Protein AF-A0A2R6B4D9-F1 (afdb_monomer)

Sequence (184 aa):
MLYGGEPTDAVKRRLVESGVSEVRFTGLGHYLLCVTDQATCLYAPRKLFSGTVLDANESNTLVFREKEVADFFNHNFFIAWFKAKELFSEERSYNKKVYTNQRAALYVLSKILRRGVRPRIRVEGRNTRTGKPIQLEGKVLDTRIEEEVYSFTLDTGKALVEVGGENALVETVIAERVEILEGG

Foldseek 3Di:
DDDPDADDPVVLVVCVVVVNAFDWADGDDQWDWDAPLLFKIKTWGCCCVPPDDDDPVRGDIDMDRHSVVSVVVVLVVLVRVVVTHTRDGDPDFLAFDKDQFVSVVLVLCQVLVVVVHFFWKKFWFAFLPPRDTDIATATWDDFDDDDSFGWTWGDRVVDTFIEGDPPDRPGGGHTRMMTGNHRD

Organism: NCBI:txid1978163

Mean predicted aligned error: 5.4 Å

pLDDT: mean 89.74, std 9.37, range [46.06, 98.56]

Solvent-accessible surface area (backbone atoms only — not comparable to full-atom values): 10384 Å² total; per-residue (Å²): 139,81,80,88,56,72,66,52,70,72,52,51,50,51,36,54,77,70,68,51,54,69,42,69,46,79,72,89,73,74,52,47,77,47,76,48,83,54,31,32,30,38,43,33,55,39,61,82,78,66,81,58,91,68,55,84,90,71,63,68,66,48,77,47,73,47,42,69,60,26,45,55,53,47,54,58,49,47,64,49,57,77,71,26,45,80,54,43,71,58,92,64,68,46,50,72,41,74,27,47,41,41,67,64,42,49,55,51,51,47,56,31,44,75,72,76,41,64,31,33,33,38,38,36,31,25,30,50,89,75,64,44,78,45,76,49,54,30,34,43,77,51,70,46,84,53,99,92,48,58,35,34,34,30,38,51,89,82,51,80,40,44,37,16,20,82,89,41,80,86,32,55,26,28,36,49,35,40,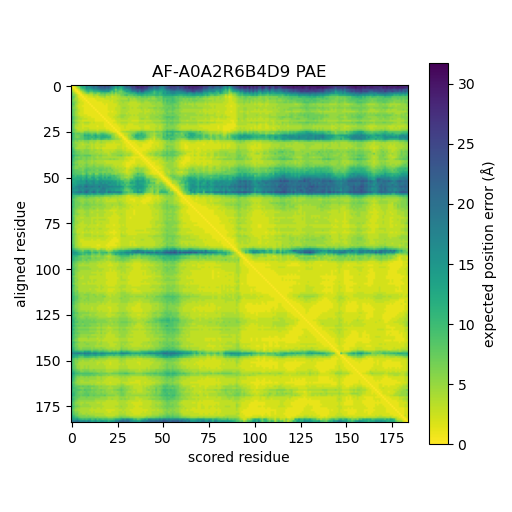34,28,66,41,42,101

Radius of gyration: 18.14 Å; Cα contacts (8 Å, |Δi|>4): 346; chains: 1; bounding box: 49×32×48 Å

Secondary structure (DSSP, 8-state):
--SSPPPPHHHHHHHHHTT--EEEE-S--SEEEEEETTTEEEEEEGGGGTTPPPPTTT---EEE--HHHHHHHHHHHHHHHHHSEEEEE-----TT-EESSHHHHHHHHHHHHHTT---EEEEEEEETTT--EEEEEEEEEEEEEETTEEEEEEE-SS-EEEEE-TT-SSSSEEEEEEEEEE--

InterPro domains:
  IPR021586 Transcription regulator TrmB, C-terminal [PF11495] (11-180)
  IPR037253 TrmB/BL1, C-terminal domain superfamily [SSF159071] (98-181)

Structure (mmCIF, N/CA/C/O backbone):
data_AF-A0A2R6B4D9-F1
#
_entry.id   AF-A0A2R6B4D9-F1
#
loop_
_atom_site.group_PDB
_atom_site.id
_atom_site.type_symbol
_atom_site.label_atom_id
_atom_site.label_alt_id
_atom_site.label_comp_id
_atom_site.label_asym_id
_atom_site.label_entity_id
_atom_site.label_seq_id
_atom_site.pdbx_PDB_ins_code
_atom_site.Cartn_x
_atom_site.Cartn_y
_atom_site.Cartn_z
_atom_site.occupancy
_atom_site.B_iso_or_equiv
_atom_site.auth_seq_id
_atom_site.auth_comp_id
_atom_site.auth_asym_id
_atom_site.auth_atom_id
_atom_site.pdbx_PDB_model_num
ATOM 1 N N . MET A 1 1 ? 10.189 -7.629 -26.403 1.00 48.62 1 MET A N 1
ATOM 2 C CA . MET A 1 1 ? 9.054 -6.741 -26.729 1.00 48.62 1 MET A CA 1
ATOM 3 C C . MET A 1 1 ? 8.476 -6.245 -25.417 1.00 48.62 1 MET A C 1
ATOM 5 O O . MET A 1 1 ? 7.929 -7.086 -24.731 1.00 48.62 1 MET A O 1
ATOM 9 N N . LEU A 1 2 ? 8.638 -4.978 -25.015 1.00 46.06 2 LEU A N 1
ATOM 10 C CA . LEU A 1 2 ? 7.957 -4.450 -23.816 1.00 46.06 2 LEU A CA 1
ATOM 11 C C . LEU A 1 2 ? 7.724 -2.930 -23.929 1.00 46.06 2 LEU A C 1
ATOM 13 O O . LEU A 1 2 ? 8.314 -2.135 -23.207 1.00 46.06 2 LEU A O 1
ATOM 17 N N . TYR A 1 3 ? 6.844 -2.531 -24.847 1.00 57.78 3 TYR A N 1
ATOM 18 C CA . TYR A 1 3 ? 6.128 -1.255 -24.761 1.00 57.78 3 TYR A CA 1
ATOM 19 C C . TYR A 1 3 ? 4.653 -1.579 -24.529 1.00 57.78 3 TYR A C 1
ATOM 21 O O . TYR A 1 3 ? 3.924 -1.824 -25.482 1.00 57.78 3 TYR A O 1
ATOM 29 N N . GLY A 1 4 ? 4.236 -1.693 -23.265 1.00 62.47 4 GLY A N 1
ATOM 30 C CA . GLY A 1 4 ? 2.826 -1.875 -22.880 1.00 62.47 4 GLY A CA 1
ATOM 31 C C . GLY A 1 4 ? 2.112 -3.148 -23.367 1.00 62.47 4 GLY A C 1
ATOM 32 O O . GLY A 1 4 ? 0.906 -3.279 -23.149 1.00 62.47 4 GLY A O 1
ATOM 33 N N . GLY A 1 5 ? 2.825 -4.070 -24.022 1.00 76.75 5 GLY A N 1
ATOM 34 C CA . GLY A 1 5 ? 2.309 -5.377 -24.426 1.00 76.75 5 GLY A CA 1
ATOM 35 C C . GLY A 1 5 ? 2.172 -6.328 -23.239 1.00 76.75 5 GLY A C 1
ATOM 36 O O . GLY A 1 5 ? 2.856 -6.170 -22.225 1.00 76.75 5 GLY A O 1
ATOM 37 N N . GLU A 1 6 ? 1.292 -7.319 -23.366 1.00 82.75 6 GLU A N 1
ATOM 38 C CA . GLU A 1 6 ? 1.159 -8.350 -22.339 1.00 82.75 6 GLU A CA 1
ATOM 39 C C . GLU A 1 6 ? 2.450 -9.181 -22.216 1.00 82.75 6 GLU A C 1
ATOM 41 O O . GLU A 1 6 ? 3.069 -9.514 -23.234 1.00 82.75 6 GLU A O 1
ATOM 46 N N . PRO A 1 7 ? 2.881 -9.532 -20.991 1.00 86.88 7 PRO A N 1
ATOM 47 C CA . PRO A 1 7 ? 4.027 -10.408 -20.794 1.00 86.88 7 PRO A CA 1
ATOM 48 C C . PRO A 1 7 ? 3.772 -11.787 -21.413 1.00 86.88 7 PRO A C 1
ATOM 50 O O . PRO A 1 7 ? 2.694 -12.357 -21.252 1.00 86.88 7 PRO A O 1
ATOM 53 N N . THR A 1 8 ? 4.780 -12.363 -22.070 1.00 91.38 8 THR A N 1
ATOM 54 C CA . THR A 1 8 ? 4.708 -13.756 -22.541 1.00 91.38 8 THR A CA 1
ATOM 55 C C . THR A 1 8 ? 4.668 -14.727 -21.357 1.00 91.38 8 THR A C 1
ATOM 57 O O . THR A 1 8 ? 5.133 -14.396 -20.265 1.00 91.38 8 THR A O 1
ATOM 60 N N . ASP A 1 9 ? 4.202 -15.960 -21.558 1.00 90.31 9 ASP A N 1
ATOM 61 C CA . ASP A 1 9 ? 4.136 -16.963 -20.479 1.00 90.31 9 ASP A CA 1
ATOM 62 C C . ASP A 1 9 ? 5.506 -17.290 -19.870 1.00 90.31 9 ASP A C 1
ATOM 64 O O . ASP A 1 9 ? 5.625 -17.579 -18.679 1.00 90.31 9 ASP A O 1
ATOM 68 N N . ALA A 1 10 ? 6.575 -17.203 -20.667 1.00 93.25 10 ALA A N 1
ATOM 69 C CA . ALA A 1 10 ? 7.941 -17.323 -20.166 1.00 93.25 10 ALA A CA 1
ATOM 70 C C . ALA A 1 10 ? 8.296 -16.186 -19.190 1.00 93.25 10 ALA A C 1
ATOM 72 O O . ALA A 1 10 ? 8.927 -16.435 -18.166 1.00 93.25 10 ALA A O 1
ATOM 73 N N . VAL A 1 11 ? 7.863 -14.952 -19.471 1.00 91.75 11 VAL A N 1
ATOM 74 C CA . VAL A 1 11 ? 8.059 -13.811 -18.563 1.00 91.75 11 VAL A CA 1
ATOM 75 C C . VAL A 1 11 ? 7.179 -13.953 -17.323 1.00 91.75 11 VAL A C 1
ATOM 77 O O . VAL A 1 11 ? 7.687 -13.786 -16.218 1.00 91.75 11 VAL A O 1
ATOM 80 N N . LYS A 1 12 ? 5.899 -14.324 -17.476 1.00 91.00 12 LYS A N 1
ATOM 81 C CA . LYS A 1 12 ? 4.981 -14.552 -16.344 1.00 91.00 12 LYS A CA 1
ATOM 82 C C . LYS A 1 12 ? 5.541 -15.588 -15.363 1.00 91.00 12 LYS A C 1
ATOM 84 O O . LYS A 1 12 ? 5.568 -15.325 -14.166 1.00 91.00 12 LYS A O 1
ATOM 89 N N . ARG A 1 13 ? 6.069 -16.715 -15.861 1.00 90.81 13 ARG A N 1
ATOM 90 C CA . ARG A 1 13 ? 6.722 -17.736 -15.017 1.00 90.81 13 ARG A CA 1
ATOM 91 C C . ARG A 1 13 ? 7.902 -17.177 -14.227 1.00 90.81 13 ARG A C 1
ATOM 93 O O . ARG A 1 13 ? 7.948 -17.344 -13.014 1.00 90.81 13 ARG A O 1
ATOM 100 N N . ARG A 1 14 ? 8.794 -16.427 -14.881 1.00 92.88 14 ARG A N 1
ATOM 101 C CA . ARG A 1 14 ? 9.938 -15.796 -14.201 1.00 92.88 14 ARG A CA 1
ATOM 102 C C . ARG A 1 14 ? 9.515 -14.784 -13.136 1.00 92.88 14 ARG A C 1
ATOM 104 O O . ARG A 1 14 ? 10.174 -14.693 -12.105 1.00 92.88 14 ARG A O 1
ATOM 111 N N . LEU A 1 15 ? 8.441 -14.023 -13.369 1.00 92.69 15 LEU A N 1
ATOM 112 C CA . LEU A 1 15 ? 7.897 -13.083 -12.381 1.00 92.69 15 LEU A CA 1
ATOM 113 C C . LEU A 1 15 ? 7.418 -13.822 -11.123 1.00 92.69 15 LEU A C 1
ATOM 115 O O . LEU A 1 15 ? 7.809 -13.446 -10.020 1.00 92.69 15 LEU A O 1
ATOM 119 N N . VAL A 1 16 ? 6.661 -14.909 -11.300 1.00 89.94 16 VAL A N 1
ATOM 120 C CA . VAL A 1 16 ? 6.187 -15.775 -10.206 1.00 89.94 16 VAL A CA 1
ATOM 121 C C . VAL A 1 16 ? 7.353 -16.376 -9.417 1.00 89.94 16 VAL A C 1
ATOM 123 O O . VAL A 1 16 ? 7.374 -16.291 -8.189 1.00 89.94 16 VAL A O 1
ATOM 126 N N . GLU A 1 17 ? 8.341 -16.949 -10.109 1.00 91.44 17 GLU A N 1
ATOM 127 C CA . GLU A 1 17 ? 9.548 -17.530 -9.498 1.00 91.44 17 GLU A CA 1
ATOM 128 C C . GLU A 1 17 ? 10.363 -16.490 -8.717 1.00 91.44 17 GLU A C 1
ATOM 130 O O . GLU A 1 17 ? 10.963 -16.810 -7.694 1.00 91.44 17 GLU A O 1
ATOM 135 N N . SER A 1 18 ? 10.340 -15.233 -9.166 1.00 91.44 18 SER A N 1
ATOM 136 C CA . SER A 1 18 ? 11.027 -14.112 -8.511 1.00 91.44 18 SER A CA 1
ATOM 137 C C . SER A 1 18 ? 10.221 -13.492 -7.362 1.00 91.44 18 SER A C 1
ATOM 139 O O . SER A 1 18 ? 10.665 -12.511 -6.769 1.00 91.44 18 SER A O 1
ATOM 141 N N . GLY A 1 19 ? 9.025 -14.010 -7.060 1.00 88.56 19 GLY A N 1
ATOM 142 C CA . GLY A 1 19 ? 8.147 -13.469 -6.018 1.00 88.56 19 GLY A CA 1
ATOM 143 C C . GLY A 1 19 ? 7.482 -12.135 -6.375 1.00 88.56 19 GLY A C 1
ATOM 144 O O . GLY A 1 19 ? 6.960 -11.455 -5.490 1.00 88.56 19 GLY A O 1
ATOM 145 N N . VAL A 1 20 ? 7.480 -11.739 -7.653 1.00 90.56 20 VAL A N 1
ATOM 146 C CA . VAL A 1 20 ? 6.764 -10.541 -8.105 1.00 90.56 20 VAL A CA 1
ATOM 147 C C . VAL A 1 20 ? 5.273 -10.839 -8.101 1.00 90.56 20 VAL A C 1
ATOM 149 O O . VAL A 1 20 ? 4.816 -11.757 -8.775 1.00 90.56 20 VAL A O 1
ATOM 152 N N . SER A 1 21 ? 4.509 -10.035 -7.366 1.00 88.31 21 SER A N 1
ATOM 153 C CA . SER A 1 21 ? 3.058 -10.206 -7.260 1.00 88.31 21 SER A CA 1
ATOM 154 C C . SER A 1 21 ? 2.288 -9.429 -8.322 1.00 88.31 21 SER A C 1
ATOM 156 O O . SER A 1 21 ? 1.263 -9.909 -8.800 1.00 88.31 21 SER A O 1
ATOM 158 N N . GLU A 1 22 ? 2.761 -8.244 -8.714 1.00 91.38 22 GLU A N 1
ATOM 159 C CA . GLU A 1 22 ? 2.077 -7.395 -9.687 1.00 91.38 22 GLU A CA 1
ATOM 160 C C . GLU A 1 22 ? 3.043 -6.589 -10.553 1.00 91.38 22 GLU A C 1
ATOM 162 O O . GLU A 1 22 ? 4.092 -6.132 -10.101 1.00 91.38 22 GLU A O 1
ATOM 167 N N . VAL A 1 23 ? 2.642 -6.375 -11.806 1.00 92.50 23 VAL A N 1
ATOM 168 C CA . VAL A 1 23 ? 3.313 -5.489 -12.759 1.00 92.50 23 VAL A CA 1
ATOM 169 C C . VAL A 1 23 ? 2.262 -4.632 -13.447 1.00 92.50 23 VAL A C 1
ATOM 171 O O . VAL A 1 23 ? 1.273 -5.141 -13.984 1.00 92.50 23 VAL A O 1
ATOM 174 N N . ARG A 1 24 ? 2.496 -3.320 -13.470 1.00 91.94 24 ARG A N 1
ATOM 175 C CA . ARG A 1 24 ? 1.629 -2.343 -14.133 1.00 91.94 24 ARG A CA 1
ATOM 176 C C . ARG A 1 24 ? 2.431 -1.438 -15.061 1.00 91.94 24 ARG A C 1
ATOM 178 O O . ARG A 1 24 ? 3.640 -1.283 -14.902 1.00 91.94 24 ARG A O 1
ATOM 185 N N . PHE A 1 25 ? 1.749 -0.832 -16.027 1.00 91.19 25 PHE A N 1
ATOM 186 C CA . PHE A 1 25 ? 2.346 0.041 -17.031 1.00 91.19 25 PHE A CA 1
ATOM 187 C C . PHE A 1 25 ? 1.513 1.305 -17.250 1.00 91.19 25 PHE A C 1
ATOM 189 O O . PHE A 1 25 ? 0.314 1.230 -17.499 1.00 91.19 25 PHE A O 1
ATOM 196 N N . THR A 1 26 ? 2.161 2.468 -17.180 1.00 87.31 26 THR A N 1
ATOM 197 C CA . THR A 1 26 ? 1.535 3.785 -17.415 1.00 87.31 26 THR A 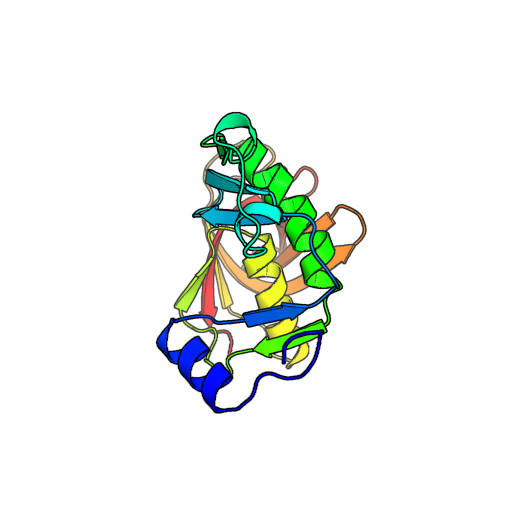CA 1
ATOM 198 C C . THR A 1 26 ? 2.196 4.564 -18.565 1.00 87.31 26 THR A C 1
ATOM 200 O O . THR A 1 26 ? 1.638 5.524 -19.081 1.00 87.31 26 THR A O 1
ATOM 203 N N . GLY A 1 27 ? 3.375 4.131 -19.022 1.00 83.06 27 GLY A N 1
ATOM 204 C CA . GLY A 1 27 ? 4.151 4.809 -20.058 1.00 83.06 27 GLY A CA 1
ATOM 205 C C . GLY A 1 27 ? 5.652 4.667 -19.826 1.00 83.06 27 GLY A C 1
ATOM 206 O O . GLY A 1 27 ? 6.101 3.876 -18.994 1.00 83.06 27 GLY A O 1
ATOM 207 N N . LEU A 1 28 ? 6.442 5.441 -20.570 1.00 73.56 28 LEU A N 1
ATOM 208 C CA . LEU A 1 28 ? 7.882 5.529 -20.351 1.00 73.56 28 LEU A CA 1
ATOM 209 C C . LEU A 1 28 ? 8.174 6.339 -19.081 1.00 73.56 28 LEU A C 1
ATOM 211 O O . LEU A 1 28 ? 7.906 7.533 -19.035 1.00 73.56 28 LEU A O 1
ATOM 215 N N . GLY A 1 29 ? 8.762 5.693 -18.073 1.00 75.00 29 GLY A N 1
ATOM 216 C CA . GLY A 1 29 ? 9.271 6.374 -16.883 1.00 75.00 29 GLY A CA 1
ATOM 217 C C . GLY A 1 29 ? 10.545 7.185 -17.157 1.00 75.00 29 GLY A C 1
ATOM 218 O O . GLY A 1 29 ? 11.251 6.965 -18.148 1.00 75.00 29 GLY A O 1
ATOM 219 N N . HIS A 1 30 ? 10.858 8.108 -16.246 1.00 78.31 30 HIS A N 1
ATOM 220 C CA . HIS A 1 30 ? 12.064 8.949 -16.294 1.00 78.31 30 HIS A CA 1
ATOM 221 C C . HIS A 1 30 ? 13.222 8.399 -15.443 1.00 78.31 30 HIS A C 1
ATOM 223 O O . HIS A 1 30 ? 14.384 8.744 -15.665 1.00 78.31 30 HIS A O 1
ATOM 229 N N . TYR A 1 31 ? 12.918 7.518 -14.493 1.00 87.25 31 TYR A N 1
ATOM 230 C CA . TYR A 1 31 ? 13.850 7.011 -13.492 1.00 87.25 31 TYR A CA 1
ATOM 231 C C . TYR A 1 31 ? 13.450 5.606 -13.031 1.00 87.25 31 TYR A C 1
ATOM 233 O O . TYR A 1 31 ? 12.324 5.160 -13.255 1.00 87.25 31 TYR A O 1
ATOM 241 N N . LEU A 1 32 ? 14.389 4.923 -12.383 1.00 89.25 32 LEU A N 1
ATOM 242 C CA . LEU A 1 32 ? 14.136 3.777 -11.526 1.00 89.25 32 LEU A CA 1
ATOM 243 C C . LEU A 1 32 ? 13.968 4.283 -10.092 1.00 89.25 32 LEU A C 1
ATOM 245 O O . LEU A 1 32 ? 14.798 5.046 -9.595 1.00 89.25 32 LEU A O 1
ATOM 249 N N . LEU A 1 33 ? 12.903 3.828 -9.443 1.00 92.19 33 LEU A N 1
ATOM 250 C CA . LEU A 1 33 ? 12.653 4.027 -8.024 1.00 92.19 33 LEU A CA 1
ATOM 251 C C . LEU A 1 33 ? 12.466 2.653 -7.382 1.00 92.19 33 LEU A C 1
ATOM 253 O O . LEU A 1 33 ? 11.658 1.857 -7.857 1.00 92.19 33 LEU A O 1
ATOM 257 N N . CYS A 1 34 ? 13.198 2.389 -6.306 1.00 92.88 34 CYS A N 1
ATOM 258 C CA . CYS A 1 34 ? 12.971 1.243 -5.433 1.00 92.88 34 CYS A CA 1
ATOM 259 C C . CYS A 1 34 ? 12.722 1.770 -4.024 1.00 92.88 34 CYS A C 1
ATOM 261 O O . CYS A 1 34 ? 13.514 2.576 -3.544 1.00 92.88 34 CYS A O 1
ATOM 263 N N . VAL A 1 35 ? 11.641 1.341 -3.375 1.00 93.44 35 VAL A N 1
ATOM 264 C CA . VAL A 1 35 ? 11.336 1.707 -1.987 1.00 93.44 35 VAL A CA 1
ATOM 265 C C . VAL A 1 35 ? 11.132 0.437 -1.176 1.00 93.44 35 VAL A C 1
ATOM 267 O O . VAL A 1 35 ? 10.371 -0.438 -1.585 1.00 93.44 35 VAL A O 1
ATOM 270 N N . THR A 1 36 ? 11.806 0.338 -0.034 1.00 91.19 36 THR A N 1
ATOM 271 C CA . THR A 1 36 ? 11.744 -0.819 0.867 1.00 91.19 36 THR A CA 1
ATOM 272 C C . THR A 1 36 ? 11.259 -0.390 2.245 1.00 91.19 36 THR A C 1
ATOM 274 O O . THR A 1 36 ? 11.732 0.611 2.791 1.00 91.19 36 THR A O 1
ATOM 277 N N . ASP A 1 37 ? 10.305 -1.147 2.792 1.00 87.19 37 ASP A N 1
ATOM 278 C CA . ASP A 1 37 ? 9.780 -1.016 4.160 1.00 87.19 37 ASP A CA 1
ATOM 279 C C . ASP A 1 37 ? 9.353 0.399 4.570 1.00 87.19 37 ASP A C 1
ATOM 281 O O . ASP A 1 37 ? 9.475 0.784 5.728 1.00 87.19 37 ASP A O 1
ATOM 285 N N . GLN A 1 38 ? 8.869 1.194 3.610 1.00 86.25 38 GLN A N 1
ATOM 286 C CA . GLN A 1 38 ? 8.463 2.589 3.822 1.00 86.25 38 GLN A CA 1
ATOM 287 C C . GLN A 1 38 ? 9.578 3.497 4.387 1.00 86.25 38 GLN A C 1
ATOM 289 O O . GLN A 1 38 ? 9.291 4.606 4.819 1.00 86.25 38 GLN A O 1
ATOM 294 N N . ALA A 1 39 ? 10.844 3.065 4.377 1.00 87.75 39 ALA A N 1
ATOM 295 C CA . ALA A 1 39 ? 11.916 3.731 5.124 1.00 87.75 39 ALA A CA 1
ATOM 296 C C . ALA A 1 39 ? 13.153 4.067 4.286 1.00 87.75 39 ALA A C 1
ATOM 298 O O . ALA A 1 39 ? 13.884 4.997 4.607 1.00 87.75 39 ALA A O 1
ATOM 299 N N . THR A 1 40 ? 13.431 3.308 3.226 1.00 91.31 40 THR A N 1
ATOM 300 C CA . THR A 1 40 ? 14.599 3.538 2.365 1.00 91.31 40 THR A CA 1
ATOM 301 C C . THR A 1 40 ? 14.162 3.577 0.917 1.00 91.31 40 THR A C 1
ATOM 303 O O . THR A 1 40 ? 13.388 2.722 0.484 1.00 91.31 40 THR A O 1
ATOM 306 N N . CYS A 1 41 ? 14.675 4.542 0.156 1.00 93.88 41 CYS A N 1
ATOM 307 C CA . CYS A 1 41 ? 14.474 4.576 -1.281 1.00 93.88 41 CYS A CA 1
ATOM 30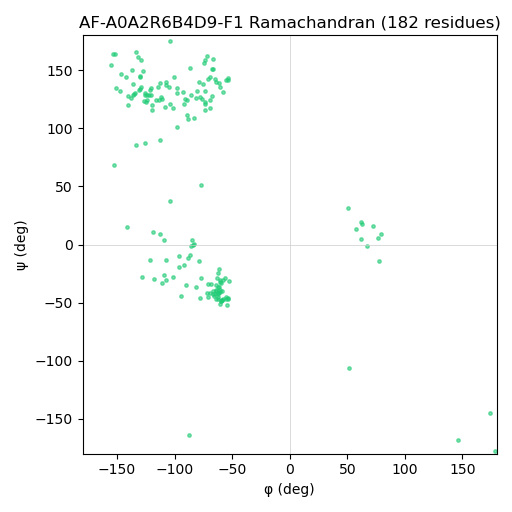8 C C . CYS A 1 41 ? 15.776 4.773 -2.058 1.00 93.88 41 CYS A C 1
ATOM 310 O O . CYS A 1 41 ? 16.691 5.484 -1.644 1.00 93.88 41 CYS A O 1
ATOM 312 N N . LEU A 1 42 ? 15.838 4.115 -3.211 1.00 93.56 42 LEU A N 1
ATOM 313 C CA . LEU A 1 42 ? 16.881 4.258 -4.209 1.00 93.56 42 LEU A CA 1
ATOM 314 C C . LEU A 1 42 ? 16.283 4.945 -5.430 1.00 93.56 42 LEU A C 1
ATOM 316 O O . LEU A 1 42 ? 15.307 4.459 -6.004 1.00 93.56 42 LEU A O 1
ATOM 320 N N . TYR A 1 43 ? 16.906 6.043 -5.838 1.00 91.81 43 TYR A N 1
ATOM 321 C CA . TYR A 1 43 ? 16.609 6.753 -7.072 1.00 91.81 43 TYR A CA 1
ATOM 322 C C . TYR A 1 43 ? 17.781 6.604 -8.038 1.00 91.81 43 TYR A C 1
ATOM 324 O O . TYR A 1 43 ? 18.919 6.936 -7.701 1.00 91.81 43 TYR A O 1
ATOM 332 N N . ALA A 1 44 ? 17.497 6.156 -9.257 1.00 89.62 44 ALA A N 1
ATOM 333 C CA . ALA A 1 44 ? 18.488 6.060 -10.318 1.00 89.62 44 ALA A CA 1
ATOM 334 C C . ALA A 1 44 ? 17.919 6.606 -11.639 1.00 89.62 44 ALA A C 1
ATOM 336 O O . ALA A 1 44 ? 16.831 6.201 -12.057 1.00 89.62 44 ALA A O 1
ATOM 337 N N . PRO A 1 45 ? 18.618 7.512 -12.342 1.00 85.56 45 PRO A N 1
ATOM 338 C CA . PRO A 1 45 ? 18.136 8.042 -13.613 1.00 85.56 45 PRO A CA 1
ATOM 339 C C . PRO A 1 45 ? 18.053 6.943 -14.682 1.00 85.56 45 PRO A C 1
ATOM 341 O O . PRO A 1 45 ? 18.935 6.089 -14.785 1.00 85.56 45 PRO A O 1
ATOM 344 N N . ARG A 1 46 ? 17.026 6.994 -15.545 1.00 82.88 46 ARG A N 1
ATOM 345 C CA . ARG A 1 46 ? 16.769 5.967 -16.577 1.00 82.88 46 ARG A CA 1
ATOM 346 C C . ARG A 1 46 ? 17.973 5.667 -17.472 1.00 82.88 46 ARG A C 1
ATOM 348 O O . ARG A 1 46 ? 18.113 4.539 -17.940 1.00 82.88 46 ARG A O 1
ATOM 355 N N . LYS A 1 47 ? 18.836 6.657 -17.717 1.00 80.56 47 LYS A N 1
ATOM 356 C CA . LYS A 1 47 ? 20.026 6.503 -18.563 1.00 80.56 47 LYS A CA 1
ATOM 357 C C . LYS A 1 47 ? 20.960 5.379 -18.089 1.00 80.56 47 LYS A C 1
ATOM 359 O O . LYS A 1 47 ? 21.532 4.711 -18.945 1.00 80.56 47 LYS A O 1
ATOM 364 N N . LEU A 1 48 ? 20.990 5.066 -16.787 1.00 81.56 48 LEU A N 1
ATOM 365 C CA . LEU A 1 48 ? 21.747 3.932 -16.228 1.00 81.56 48 LEU A CA 1
ATOM 366 C C . LEU A 1 48 ? 21.286 2.565 -16.744 1.00 81.56 48 LEU A C 1
ATOM 368 O O . LEU A 1 48 ? 22.065 1.621 -16.774 1.00 81.56 48 LEU A O 1
ATOM 372 N N . PHE A 1 49 ? 20.036 2.465 -17.188 1.00 77.88 49 PHE A N 1
ATOM 373 C CA . PHE A 1 49 ? 19.426 1.220 -17.662 1.00 77.88 49 PHE A CA 1
ATOM 374 C C . PHE A 1 49 ? 19.138 1.256 -19.166 1.00 77.88 49 PHE A C 1
ATOM 376 O O . PHE A 1 49 ? 18.456 0.385 -19.697 1.00 77.88 49 PHE A O 1
ATOM 383 N N . SER A 1 50 ? 19.632 2.285 -19.858 1.00 75.44 50 SER A N 1
ATOM 384 C CA . SER A 1 50 ? 19.405 2.480 -21.293 1.00 75.44 50 SER A CA 1
ATOM 385 C C . SER A 1 50 ? 20.421 1.757 -22.182 1.00 75.44 50 SER A C 1
ATOM 387 O O . SER A 1 50 ? 20.240 1.729 -23.394 1.00 75.44 50 SER A O 1
ATOM 389 N N . GLY A 1 51 ? 21.488 1.197 -21.598 1.00 72.44 51 GLY A N 1
ATOM 390 C CA . GLY A 1 51 ? 22.626 0.646 -22.344 1.00 72.44 51 GLY A CA 1
ATOM 391 C C . GLY A 1 51 ? 23.579 1.710 -22.907 1.00 72.44 51 GLY A C 1
ATOM 392 O O . GLY A 1 51 ? 24.510 1.366 -23.628 1.00 72.44 51 GLY A O 1
ATOM 393 N N . THR A 1 52 ? 23.363 2.989 -22.583 1.00 75.25 52 THR A N 1
ATOM 394 C CA . THR A 1 52 ? 24.254 4.094 -22.966 1.00 75.25 52 THR A CA 1
ATOM 395 C C . THR A 1 52 ? 25.517 4.073 -22.104 1.00 75.25 52 THR A C 1
ATOM 397 O O . THR A 1 52 ? 25.427 3.881 -20.891 1.00 75.25 52 THR A O 1
ATOM 400 N N . VAL A 1 53 ? 26.685 4.298 -22.712 1.00 71.81 53 VAL A N 1
ATOM 401 C CA . VAL A 1 53 ? 27.939 4.520 -21.975 1.00 71.81 53 VAL A CA 1
ATOM 402 C C . VAL A 1 53 ? 27.838 5.870 -21.272 1.00 71.81 53 VAL A C 1
ATOM 404 O O . VAL A 1 53 ? 27.669 6.893 -21.930 1.00 71.81 53 VAL A O 1
ATOM 407 N N . LEU A 1 54 ? 27.893 5.861 -19.944 1.00 71.50 54 LEU A N 1
ATOM 408 C CA . LEU A 1 54 ? 27.815 7.068 -19.127 1.00 71.50 54 LEU A CA 1
ATOM 409 C C . LEU A 1 54 ? 29.209 7.476 -18.669 1.00 71.50 54 LEU A C 1
ATOM 411 O O . LEU A 1 54 ? 30.025 6.613 -18.341 1.00 71.50 54 LEU A O 1
ATOM 415 N N . ASP A 1 55 ? 29.455 8.781 -18.596 1.00 74.75 55 ASP A N 1
ATOM 416 C CA . ASP A 1 55 ? 30.588 9.299 -17.832 1.00 74.75 55 ASP A CA 1
ATOM 417 C C . ASP A 1 55 ? 30.358 9.046 -16.326 1.00 74.75 55 ASP A C 1
ATOM 419 O O . ASP A 1 55 ? 29.219 9.010 -15.851 1.00 74.75 55 ASP A O 1
ATOM 423 N N . ALA A 1 56 ? 31.433 8.892 -15.553 1.00 66.94 56 ALA A N 1
ATOM 424 C CA . ALA A 1 56 ? 31.388 8.628 -14.115 1.00 66.94 56 ALA A CA 1
ATOM 425 C C . ALA A 1 56 ? 30.620 9.717 -13.340 1.00 66.94 56 ALA A C 1
ATOM 427 O O . ALA A 1 56 ? 29.952 9.428 -12.348 1.00 66.94 56 ALA A O 1
ATOM 428 N N . ASN A 1 57 ? 30.654 10.962 -13.827 1.00 70.00 57 ASN A N 1
ATOM 429 C CA . ASN A 1 57 ? 29.913 12.088 -13.247 1.00 70.00 57 ASN A CA 1
ATOM 430 C C . ASN A 1 57 ? 28.422 12.098 -13.622 1.00 70.00 57 ASN A C 1
ATOM 432 O O . ASN A 1 57 ? 27.618 12.806 -13.015 1.00 70.00 57 ASN A O 1
ATOM 436 N N . GLU A 1 58 ? 28.032 11.308 -14.619 1.00 67.56 58 GLU A N 1
ATOM 437 C CA . GLU A 1 58 ? 26.667 11.223 -15.120 1.00 67.56 58 GLU A CA 1
ATOM 438 C C . GLU A 1 58 ? 25.885 10.055 -14.510 1.00 67.56 58 GLU A C 1
ATOM 440 O O . GLU A 1 58 ? 24.665 9.993 -14.674 1.00 67.56 58 GLU A O 1
ATOM 445 N N . SER A 1 59 ? 26.546 9.154 -13.785 1.00 63.66 59 SER A N 1
ATOM 446 C CA . SER A 1 59 ? 26.000 7.884 -13.301 1.00 63.66 59 SER A CA 1
ATOM 447 C C . SER A 1 59 ? 25.651 7.864 -11.808 1.00 63.66 59 SER A C 1
ATOM 449 O O . SER A 1 59 ? 25.841 6.851 -11.138 1.00 63.66 59 SER A O 1
ATOM 451 N N . ASN A 1 60 ? 25.133 8.962 -11.257 1.00 75.88 60 ASN A N 1
ATOM 452 C CA . ASN A 1 60 ? 24.831 9.015 -9.825 1.00 75.88 60 ASN A CA 1
ATOM 453 C C . ASN A 1 60 ? 23.486 8.357 -9.491 1.00 75.88 60 ASN A C 1
ATOM 455 O O . ASN A 1 60 ? 22.439 8.703 -10.042 1.00 75.88 60 ASN A O 1
ATOM 459 N N . THR A 1 61 ? 23.538 7.415 -8.552 1.00 87.00 61 THR A N 1
ATOM 460 C CA . THR A 1 61 ? 22.380 6.827 -7.870 1.00 87.00 61 THR A CA 1
ATOM 461 C C . THR A 1 61 ? 22.312 7.418 -6.471 1.00 87.00 61 THR A C 1
ATOM 463 O O . THR A 1 61 ? 23.335 7.528 -5.799 1.00 87.00 61 THR A O 1
ATOM 466 N N . LEU A 1 62 ? 21.117 7.800 -6.032 1.00 91.12 62 LEU A N 1
ATOM 467 C CA . LEU A 1 62 ? 20.895 8.361 -4.704 1.00 91.12 62 LEU A CA 1
ATOM 468 C C . LEU A 1 62 ? 20.180 7.335 -3.832 1.00 91.12 62 LEU A C 1
ATOM 470 O O . LEU A 1 62 ? 19.240 6.680 -4.284 1.00 91.12 62 LEU A O 1
ATOM 474 N N . VAL A 1 63 ? 20.629 7.211 -2.585 1.00 94.12 63 VAL A N 1
ATOM 475 C CA . VAL A 1 63 ? 19.980 6.394 -1.557 1.00 94.12 63 VAL A CA 1
ATOM 476 C C . VAL A 1 63 ? 19.578 7.315 -0.419 1.00 94.12 63 VAL A C 1
ATOM 478 O O . VAL A 1 63 ? 20.441 7.937 0.198 1.00 94.12 63 VAL A O 1
ATOM 481 N N . PHE A 1 64 ? 18.283 7.366 -0.139 1.00 94.06 64 PHE A N 1
ATOM 482 C CA . PHE A 1 64 ? 17.705 8.106 0.977 1.00 94.06 64 PHE A CA 1
ATOM 483 C C . PHE A 1 64 ? 17.240 7.112 2.039 1.00 94.06 64 PHE A C 1
ATOM 485 O O . PHE A 1 64 ? 16.706 6.049 1.707 1.00 94.06 64 PHE A O 1
ATOM 492 N N . ARG A 1 65 ? 17.466 7.438 3.312 1.00 93.81 65 ARG A N 1
ATOM 493 C CA . ARG A 1 65 ? 17.073 6.616 4.476 1.00 93.81 65 ARG A CA 1
ATOM 494 C C . ARG A 1 65 ? 16.087 7.339 5.397 1.00 93.81 65 ARG A C 1
ATOM 496 O O . ARG A 1 65 ? 15.824 6.896 6.510 1.00 93.81 65 ARG A O 1
ATOM 503 N N . GLU A 1 66 ? 15.570 8.463 4.931 1.00 90.81 66 GLU A N 1
ATOM 504 C CA . GLU A 1 66 ? 14.593 9.299 5.600 1.00 90.81 66 GLU A CA 1
ATOM 505 C C . GLU A 1 66 ? 13.180 8.838 5.221 1.00 90.81 66 GLU A C 1
ATOM 507 O O . GLU A 1 66 ? 12.819 8.775 4.039 1.00 90.81 66 GLU A O 1
ATOM 512 N N . LYS A 1 67 ? 12.361 8.529 6.231 1.00 87.88 67 LYS A N 1
ATOM 513 C CA . LYS A 1 67 ? 11.002 7.999 6.052 1.00 87.88 67 LYS A CA 1
ATOM 514 C C . LYS A 1 67 ? 10.108 8.973 5.283 1.00 87.88 67 LYS A C 1
ATOM 516 O O . LYS A 1 67 ? 9.336 8.560 4.424 1.00 87.88 67 LYS A O 1
ATOM 521 N N . GLU A 1 68 ? 10.246 10.265 5.548 1.00 89.75 68 GLU A N 1
ATOM 522 C CA . GLU A 1 68 ? 9.490 11.340 4.905 1.00 89.75 68 GLU A CA 1
ATOM 523 C C . GLU A 1 68 ? 9.797 11.419 3.405 1.00 89.75 68 GLU A C 1
ATOM 525 O O . GLU A 1 68 ? 8.897 11.600 2.585 1.00 89.75 68 GLU A O 1
ATOM 530 N N . VAL A 1 69 ? 11.063 11.212 3.025 1.00 92.62 69 VAL A N 1
ATOM 531 C CA . VAL A 1 69 ? 11.475 11.166 1.615 1.00 92.62 69 VAL A CA 1
ATOM 532 C C . VAL A 1 69 ? 10.920 9.907 0.946 1.00 92.62 69 VAL A C 1
ATOM 534 O O . VAL A 1 69 ? 10.397 9.978 -0.168 1.00 92.62 69 VAL A O 1
ATOM 537 N N . ALA A 1 70 ? 10.967 8.759 1.629 1.00 91.69 70 ALA A N 1
ATOM 538 C CA . ALA A 1 70 ? 10.344 7.534 1.137 1.00 91.69 70 ALA A CA 1
ATOM 539 C C . ALA A 1 70 ? 8.824 7.701 0.948 1.00 91.69 70 ALA A C 1
ATOM 541 O O . ALA A 1 70 ? 8.289 7.248 -0.065 1.00 91.69 70 ALA A O 1
ATOM 542 N N . ASP A 1 71 ? 8.120 8.373 1.864 1.00 90.12 71 ASP A N 1
ATOM 543 C CA . ASP A 1 71 ? 6.687 8.648 1.713 1.00 90.12 71 ASP A CA 1
ATOM 544 C C . ASP A 1 71 ? 6.395 9.579 0.530 1.00 90.12 71 ASP A C 1
ATOM 546 O O . ASP A 1 71 ? 5.512 9.272 -0.272 1.00 90.12 71 ASP A O 1
ATOM 550 N N . PHE A 1 72 ? 7.191 10.636 0.332 1.00 91.69 72 PHE A N 1
ATOM 551 C CA . PHE A 1 72 ? 7.075 11.506 -0.844 1.00 91.69 72 PHE A CA 1
ATOM 552 C C . PHE A 1 72 ? 7.182 10.716 -2.160 1.00 91.69 72 PHE A C 1
ATOM 554 O O . PHE A 1 72 ? 6.357 10.869 -3.068 1.00 91.69 72 PHE A O 1
ATOM 561 N N . PHE A 1 73 ? 8.171 9.828 -2.273 1.00 92.81 73 PHE A N 1
ATOM 562 C CA . PHE A 1 73 ? 8.318 8.980 -3.456 1.00 92.81 73 PHE A CA 1
ATOM 563 C C . PHE A 1 73 ? 7.172 7.976 -3.603 1.00 92.81 73 PHE A C 1
ATOM 565 O O . PHE A 1 73 ? 6.677 7.777 -4.714 1.00 92.81 73 PHE A O 1
ATOM 572 N N . ASN A 1 74 ? 6.713 7.375 -2.504 1.00 91.69 74 ASN A N 1
ATOM 573 C CA . ASN A 1 74 ? 5.568 6.469 -2.522 1.00 91.69 74 ASN A CA 1
ATOM 574 C C . ASN A 1 74 ? 4.288 7.167 -2.965 1.00 91.69 74 ASN A C 1
ATOM 576 O O . ASN A 1 74 ? 3.540 6.600 -3.753 1.00 91.69 74 ASN A O 1
ATOM 580 N N . HIS A 1 75 ? 4.028 8.380 -2.490 1.00 90.62 75 HIS A N 1
ATOM 581 C CA . HIS A 1 75 ? 2.874 9.164 -2.906 1.00 90.62 75 HIS A CA 1
ATOM 582 C C . HIS A 1 75 ? 2.845 9.318 -4.439 1.00 90.62 75 HIS A C 1
ATOM 584 O O . HIS A 1 75 ? 1.879 8.911 -5.090 1.00 90.62 75 HIS A O 1
ATOM 590 N N . ASN A 1 76 ? 3.956 9.764 -5.033 1.00 89.94 76 ASN A N 1
ATOM 591 C CA . ASN A 1 76 ? 4.090 9.887 -6.488 1.00 89.94 76 ASN A CA 1
ATOM 592 C C . ASN A 1 76 ? 3.963 8.535 -7.213 1.00 89.94 76 ASN A C 1
ATOM 594 O O . ASN A 1 76 ? 3.292 8.436 -8.245 1.00 89.94 76 ASN A O 1
ATOM 598 N N . PHE A 1 77 ? 4.575 7.480 -6.667 1.00 91.75 77 PHE A N 1
ATOM 599 C CA . PHE A 1 77 ? 4.465 6.128 -7.209 1.00 91.75 77 PHE A CA 1
ATOM 600 C C . PHE A 1 77 ? 3.012 5.643 -7.225 1.00 91.75 77 PHE A C 1
ATOM 602 O O . PHE A 1 77 ? 2.544 5.166 -8.258 1.00 91.75 77 PHE A O 1
ATOM 609 N N . PHE A 1 78 ? 2.273 5.789 -6.121 1.00 91.56 78 PHE A N 1
ATOM 610 C CA . PHE A 1 78 ? 0.909 5.280 -6.006 1.00 91.56 78 PHE A CA 1
ATOM 611 C C . PHE A 1 78 ? -0.096 6.069 -6.848 1.00 91.56 78 PHE A C 1
ATOM 613 O O . PHE A 1 78 ? -0.974 5.444 -7.444 1.00 91.56 78 PHE A O 1
ATOM 620 N N . ILE A 1 79 ? 0.078 7.387 -7.017 1.00 89.06 79 ILE A N 1
ATOM 621 C CA . ILE A 1 79 ? -0.708 8.173 -7.988 1.00 89.06 79 ILE A CA 1
ATOM 622 C C . ILE A 1 79 ? -0.619 7.552 -9.386 1.00 89.06 79 ILE A C 1
ATOM 624 O O . ILE A 1 79 ? -1.633 7.397 -10.074 1.00 89.06 79 ILE A O 1
ATOM 628 N N . ALA A 1 80 ? 0.592 7.187 -9.815 1.00 89.75 80 ALA A N 1
ATOM 629 C CA . ALA A 1 80 ? 0.802 6.534 -11.100 1.00 89.75 80 ALA A CA 1
ATOM 630 C C . ALA A 1 80 ? 0.288 5.084 -11.093 1.00 89.75 80 ALA A C 1
ATOM 632 O O . ALA A 1 80 ? -0.346 4.655 -12.057 1.00 89.75 80 ALA A O 1
ATOM 633 N N . TRP A 1 81 ? 0.520 4.340 -10.009 1.00 92.38 81 TRP A N 1
ATOM 634 C CA . TRP A 1 81 ? 0.141 2.934 -9.857 1.00 92.38 81 TRP A CA 1
ATOM 635 C C . TRP A 1 81 ? -1.366 2.713 -9.998 1.00 92.38 81 TRP A C 1
ATOM 637 O O . TRP A 1 81 ? -1.790 1.843 -10.764 1.00 92.38 81 TRP A O 1
ATOM 647 N N . PHE A 1 82 ? -2.179 3.529 -9.317 1.00 89.44 82 PHE A N 1
ATOM 648 C CA . PHE A 1 82 ? -3.640 3.427 -9.358 1.00 89.44 82 PHE A CA 1
ATOM 649 C C . PHE A 1 82 ? -4.216 3.681 -10.761 1.00 89.44 82 PHE A C 1
ATOM 651 O O . PHE A 1 82 ? -5.242 3.100 -11.107 1.00 89.44 82 PHE A O 1
ATOM 658 N N . LYS A 1 83 ? -3.540 4.490 -11.589 1.00 88.50 83 LYS A N 1
ATOM 659 C CA . LYS A 1 83 ? -3.949 4.813 -12.971 1.00 88.50 83 LYS A CA 1
ATOM 660 C C . LYS A 1 83 ? -3.342 3.880 -14.024 1.00 88.50 83 LYS A C 1
ATOM 662 O O . LYS A 1 83 ? -3.810 3.846 -15.159 1.00 88.50 83 LYS A O 1
ATOM 667 N N . ALA A 1 84 ? -2.286 3.148 -13.676 1.00 91.56 84 ALA A N 1
ATOM 668 C CA . ALA A 1 84 ? -1.557 2.296 -14.606 1.00 91.56 84 ALA A CA 1
ATOM 669 C C . ALA A 1 84 ? -2.410 1.111 -15.087 1.00 91.56 84 ALA A C 1
ATOM 671 O O . ALA A 1 84 ? -3.252 0.603 -14.350 1.00 91.56 84 ALA A O 1
ATOM 672 N N . LYS A 1 85 ? -2.153 0.619 -16.301 1.00 91.81 85 LYS A N 1
ATOM 673 C CA . LYS A 1 85 ? -2.732 -0.624 -16.825 1.00 91.81 85 LYS A CA 1
ATOM 674 C C . LYS A 1 85 ? -2.077 -1.825 -16.144 1.00 91.81 85 LYS A C 1
ATOM 676 O O . LYS A 1 85 ? -0.852 -1.904 -16.087 1.00 91.81 85 LYS A O 1
ATOM 681 N N . GLU A 1 86 ? -2.873 -2.778 -15.669 1.00 91.56 86 GLU A N 1
ATOM 682 C CA . GLU A 1 86 ? -2.353 -4.060 -15.180 1.00 91.56 86 GLU A CA 1
ATOM 683 C C . GLU A 1 86 ? -1.776 -4.875 -16.350 1.00 91.56 86 GLU A C 1
ATOM 685 O O . GLU A 1 86 ? -2.442 -5.052 -17.368 1.00 91.56 86 GLU A O 1
ATOM 690 N N . LEU A 1 87 ? -0.530 -5.339 -16.223 1.00 91.94 87 LEU A N 1
ATOM 691 C CA . LEU A 1 87 ? 0.108 -6.246 -17.189 1.00 91.94 87 LEU A CA 1
ATOM 692 C C . LEU A 1 87 ? 0.248 -7.664 -16.636 1.00 91.94 87 LEU A C 1
ATOM 694 O O . LEU A 1 87 ? 0.252 -8.635 -17.389 1.00 91.94 87 LEU A O 1
ATOM 698 N N . PHE A 1 88 ? 0.410 -7.773 -15.323 1.00 91.50 88 PHE A N 1
ATOM 699 C CA . PHE A 1 88 ? 0.493 -9.034 -14.613 1.00 91.50 88 PHE A CA 1
ATOM 700 C C . PHE A 1 88 ? -0.038 -8.836 -13.198 1.00 91.50 88 PHE A C 1
ATOM 702 O O . PHE A 1 88 ? 0.338 -7.884 -12.514 1.00 91.50 88 PHE A O 1
ATOM 709 N N . SER A 1 89 ? -0.874 -9.762 -12.753 1.00 89.50 89 SER A N 1
ATOM 710 C CA . SER A 1 89 ? -1.238 -9.916 -11.356 1.00 89.50 89 SER A CA 1
ATOM 711 C C . SER A 1 89 ? -1.235 -11.396 -11.048 1.00 89.50 89 SER A C 1
ATOM 713 O O . SER A 1 89 ? -1.852 -12.196 -11.747 1.00 89.50 89 SER A O 1
ATOM 715 N N . GLU A 1 90 ? -0.493 -11.764 -10.020 1.00 84.50 90 GLU A N 1
ATOM 716 C CA . GLU A 1 90 ? -0.471 -13.128 -9.549 1.00 84.50 90 GLU A CA 1
ATOM 717 C C . GLU A 1 90 ? -1.781 -13.449 -8.816 1.00 84.50 90 GLU A C 1
ATOM 719 O O . GLU A 1 90 ? -2.104 -12.839 -7.792 1.00 84.50 90 GLU A O 1
ATOM 724 N N . GLU A 1 91 ? -2.517 -14.449 -9.302 1.00 67.44 91 GLU A N 1
ATOM 725 C CA . GLU A 1 91 ? -3.745 -14.957 -8.675 1.00 67.44 91 GLU A CA 1
ATOM 726 C C . GLU A 1 91 ? -3.454 -15.857 -7.457 1.00 67.44 91 GLU A C 1
ATOM 728 O O . GLU A 1 91 ? -3.944 -16.977 -7.341 1.00 67.44 91 GLU A O 1
ATOM 733 N N . ARG A 1 92 ? -2.634 -15.380 -6.515 1.00 70.25 92 ARG A N 1
ATOM 734 C CA . ARG A 1 92 ? -2.483 -16.018 -5.198 1.00 70.25 92 ARG A CA 1
ATOM 735 C C . ARG A 1 92 ? -3.548 -15.508 -4.234 1.00 70.25 92 ARG A C 1
ATOM 737 O O . ARG A 1 92 ? -3.952 -14.346 -4.304 1.00 70.25 92 ARG A O 1
ATOM 744 N N . SER A 1 93 ? -3.915 -16.349 -3.266 1.00 80.69 93 SER A N 1
ATOM 745 C CA . SER A 1 93 ? -4.688 -15.905 -2.102 1.00 80.69 93 SER A CA 1
ATOM 746 C C . SER A 1 93 ? -3.993 -14.719 -1.425 1.00 80.69 93 SER A C 1
ATOM 748 O O . SER A 1 93 ? -2.759 -14.639 -1.366 1.00 80.69 93 SER A O 1
ATOM 750 N N . TYR A 1 94 ? -4.791 -13.779 -0.924 1.00 85.88 94 TYR A N 1
ATOM 751 C CA . TYR A 1 94 ? -4.288 -12.639 -0.160 1.00 85.88 94 TYR A CA 1
ATOM 752 C C . TYR A 1 94 ? -4.118 -12.960 1.330 1.00 85.88 94 TYR A C 1
ATOM 754 O O . TYR A 1 94 ? -3.640 -12.114 2.082 1.00 85.88 94 TYR A O 1
ATOM 762 N N . ASN A 1 95 ? -4.465 -14.180 1.752 1.00 87.31 95 ASN A N 1
ATOM 763 C CA . ASN A 1 95 ? -4.370 -14.608 3.142 1.00 87.31 95 ASN A CA 1
ATOM 764 C C . ASN A 1 95 ? -2.923 -14.546 3.648 1.00 87.31 95 ASN A C 1
ATOM 766 O O . ASN A 1 95 ? -1.992 -15.007 2.987 1.00 87.31 95 ASN A O 1
ATOM 770 N N . LYS A 1 96 ? -2.759 -14.016 4.862 1.00 88.50 96 LYS A N 1
ATOM 771 C CA . LYS A 1 96 ? -1.489 -13.841 5.583 1.00 88.50 96 LYS A CA 1
ATOM 772 C C . LYS A 1 96 ? -0.481 -12.923 4.885 1.00 88.50 96 LYS A C 1
ATOM 774 O O . LYS A 1 96 ? 0.710 -12.977 5.188 1.00 88.50 96 LYS A O 1
ATOM 779 N N . LYS A 1 97 ? -0.929 -12.073 3.954 1.00 90.94 97 LYS A N 1
ATOM 780 C CA . LYS A 1 97 ? -0.066 -11.040 3.367 1.00 90.94 97 LYS A CA 1
ATOM 781 C C . LYS A 1 97 ? 0.073 -9.859 4.317 1.00 90.94 97 LYS A C 1
ATOM 783 O O . LYS A 1 97 ? -0.899 -9.432 4.938 1.00 90.94 97 LYS A O 1
ATOM 788 N N . VAL A 1 98 ? 1.288 -9.328 4.389 1.00 94.44 98 VAL A N 1
ATOM 789 C CA . VAL A 1 98 ? 1.667 -8.214 5.258 1.00 94.44 98 VAL A CA 1
ATOM 790 C C . VAL A 1 98 ? 2.174 -7.072 4.394 1.00 94.44 98 VAL A C 1
ATOM 792 O O . VAL A 1 98 ? 2.983 -7.280 3.491 1.00 94.44 98 VAL A O 1
ATOM 795 N N . TYR A 1 99 ? 1.712 -5.869 4.698 1.00 94.75 99 TYR A N 1
ATOM 796 C CA . TYR A 1 99 ? 2.075 -4.645 4.007 1.00 94.75 99 TYR A CA 1
ATOM 797 C C . TYR A 1 99 ? 2.560 -3.624 5.031 1.00 94.75 99 TYR A C 1
ATOM 799 O O . TYR A 1 99 ? 1.833 -3.285 5.961 1.00 94.75 99 TYR A O 1
ATOM 807 N N . THR A 1 100 ? 3.776 -3.123 4.842 1.00 94.06 100 THR A N 1
ATOM 808 C CA . THR A 1 100 ? 4.353 -1.997 5.601 1.00 94.06 100 THR A CA 1
ATOM 809 C C . THR A 1 100 ? 4.027 -0.644 4.964 1.00 94.06 100 THR A C 1
ATOM 811 O O . THR A 1 100 ? 4.204 0.407 5.568 1.00 94.06 100 THR A O 1
ATOM 814 N N . ASN A 1 101 ? 3.501 -0.659 3.737 1.00 93.31 101 ASN A N 1
ATOM 815 C CA . ASN A 1 101 ? 2.967 0.510 3.057 1.00 93.31 101 ASN A CA 1
ATOM 816 C C . ASN A 1 101 ? 1.436 0.408 2.994 1.00 93.31 101 ASN A C 1
ATOM 818 O O . ASN A 1 101 ? 0.884 -0.509 2.378 1.00 93.31 101 ASN A O 1
ATOM 822 N N . GLN A 1 102 ? 0.745 1.369 3.609 1.00 95.25 102 GLN A N 1
ATOM 823 C CA . GLN A 1 102 ? -0.717 1.376 3.655 1.00 95.25 102 GLN A CA 1
ATOM 824 C C . GLN A 1 102 ? -1.357 1.519 2.268 1.00 95.25 102 GLN A C 1
ATOM 826 O O . GLN A 1 102 ? -2.373 0.877 2.027 1.00 95.25 102 GLN A O 1
ATOM 831 N N . ARG A 1 103 ? -0.772 2.279 1.333 1.00 94.19 103 ARG A N 1
ATOM 832 C CA . ARG A 1 103 ? -1.332 2.451 -0.021 1.00 94.19 103 ARG A CA 1
ATOM 833 C C . ARG A 1 103 ? -1.251 1.153 -0.834 1.00 94.19 103 ARG A C 1
ATOM 835 O O . ARG A 1 103 ? -2.181 0.834 -1.575 1.00 94.19 103 ARG A O 1
ATOM 842 N N . ALA A 1 104 ? -0.199 0.355 -0.632 1.00 93.56 104 ALA A N 1
ATOM 843 C CA . ALA A 1 104 ? -0.092 -1.000 -1.172 1.00 93.56 104 ALA A CA 1
ATOM 844 C C . ALA A 1 104 ? -1.199 -1.907 -0.614 1.00 93.56 104 ALA A C 1
ATOM 846 O O . ALA A 1 104 ? -1.863 -2.613 -1.375 1.00 93.56 104 ALA A O 1
ATOM 847 N N . ALA A 1 105 ? -1.430 -1.846 0.703 1.00 95.62 105 ALA A N 1
ATOM 848 C CA . ALA A 1 105 ? -2.515 -2.576 1.349 1.00 95.62 105 ALA A CA 1
ATOM 849 C C . ALA A 1 105 ? -3.879 -2.136 0.797 1.00 95.62 105 ALA A C 1
ATOM 851 O O . ALA A 1 105 ? -4.651 -2.969 0.338 1.00 95.62 105 ALA A O 1
ATOM 852 N N . LEU A 1 106 ? -4.146 -0.829 0.763 1.00 96.38 106 LEU A N 1
ATOM 853 C CA . LEU A 1 106 ? -5.376 -0.212 0.267 1.00 96.38 106 LEU A CA 1
ATOM 854 C C . LEU A 1 106 ? -5.710 -0.673 -1.152 1.00 96.38 106 LEU A C 1
ATOM 856 O O . LEU A 1 106 ? -6.836 -1.078 -1.439 1.00 96.38 106 LEU A O 1
ATOM 860 N N . TYR A 1 107 ? -4.712 -0.668 -2.033 1.00 93.38 107 TYR A N 1
ATOM 861 C CA . TYR A 1 107 ? -4.863 -1.153 -3.394 1.00 93.38 107 TYR A CA 1
ATOM 862 C C . TYR A 1 107 ? -5.324 -2.621 -3.432 1.00 93.38 107 TYR A C 1
ATOM 864 O O . TYR A 1 107 ? -6.289 -2.948 -4.130 1.00 93.38 107 TYR A O 1
ATOM 872 N N . VAL A 1 108 ? -4.697 -3.495 -2.641 1.00 93.69 108 VAL A N 1
ATOM 873 C CA . VAL A 1 108 ? -5.064 -4.916 -2.553 1.00 93.69 108 VAL A CA 1
ATOM 874 C C . VAL A 1 108 ? -6.452 -5.105 -1.944 1.00 93.69 108 VAL A C 1
ATOM 876 O O . VAL A 1 108 ? -7.263 -5.846 -2.497 1.00 93.69 108 VAL A O 1
ATOM 879 N N . LEU A 1 109 ? -6.770 -4.390 -0.866 1.00 96.00 109 LEU A N 1
ATOM 880 C CA . LEU A 1 109 ? -8.090 -4.419 -0.236 1.00 96.00 109 LEU A CA 1
ATOM 881 C C . LEU A 1 109 ? -9.183 -3.992 -1.222 1.00 96.00 109 LEU A C 1
ATOM 883 O O . LEU A 1 109 ? -10.211 -4.659 -1.308 1.00 96.00 109 LEU A O 1
ATOM 887 N N . SER A 1 110 ? -8.926 -2.976 -2.052 1.00 94.25 110 SER A N 1
ATOM 888 C CA . SER A 1 110 ? -9.864 -2.557 -3.101 1.00 94.25 110 SER A CA 1
ATOM 889 C C . SER A 1 110 ? -10.128 -3.672 -4.126 1.00 94.25 110 SER A C 1
ATOM 891 O O . SER A 1 110 ? -11.259 -3.839 -4.583 1.00 94.25 110 SER A O 1
ATOM 893 N N . LYS A 1 111 ? -9.112 -4.481 -4.478 1.00 91.56 111 LYS A N 1
ATOM 894 C CA . LYS A 1 111 ? -9.275 -5.642 -5.376 1.00 91.56 111 LYS A CA 1
ATOM 895 C C . LYS A 1 111 ? -10.130 -6.724 -4.727 1.00 91.56 111 LYS A C 1
ATOM 897 O O . LYS A 1 111 ? -10.988 -7.286 -5.403 1.00 91.56 111 LYS A O 1
ATOM 902 N N . ILE A 1 112 ? -9.910 -7.002 -3.443 1.00 93.94 112 ILE A N 1
ATOM 903 C CA . ILE A 1 112 ? -10.674 -8.004 -2.690 1.00 93.94 112 ILE A CA 1
ATOM 904 C C . ILE A 1 112 ? -12.147 -7.581 -2.581 1.00 93.94 112 ILE A C 1
ATOM 906 O O . ILE A 1 112 ? -13.034 -8.364 -2.919 1.00 93.94 112 ILE A O 1
ATOM 910 N N . LEU A 1 113 ? -12.410 -6.320 -2.222 1.00 95.38 113 LEU A N 1
ATOM 911 C CA . LEU A 1 113 ? -13.768 -5.775 -2.129 1.00 95.38 113 LEU A CA 1
ATOM 912 C C . LEU A 1 113 ? -14.509 -5.807 -3.469 1.00 95.38 113 LEU A C 1
ATOM 914 O O . LEU A 1 113 ? -15.674 -6.195 -3.508 1.00 95.38 113 LEU A O 1
ATOM 918 N N . ARG A 1 114 ? -13.834 -5.493 -4.586 1.00 93.00 114 ARG A N 1
ATOM 919 C CA . ARG A 1 114 ? -14.422 -5.602 -5.938 1.00 93.00 114 ARG A CA 1
ATOM 920 C C . ARG A 1 114 ? -14.844 -7.026 -6.314 1.00 93.00 114 ARG A C 1
ATOM 922 O O . ARG A 1 114 ? -15.685 -7.187 -7.191 1.00 93.00 114 ARG A O 1
ATOM 929 N N . ARG A 1 115 ? -14.298 -8.054 -5.655 1.00 92.12 115 ARG A N 1
ATOM 930 C CA . ARG A 1 115 ? -14.723 -9.459 -5.803 1.00 92.12 115 ARG A CA 1
ATOM 931 C C . ARG A 1 115 ? -15.912 -9.821 -4.901 1.00 92.12 115 ARG A C 1
ATOM 933 O O . ARG A 1 115 ? -16.304 -10.981 -4.857 1.00 92.12 115 ARG A O 1
ATOM 940 N N . GLY A 1 116 ? -16.468 -8.859 -4.162 1.00 94.38 116 GLY A N 1
ATOM 941 C CA . GLY A 1 116 ? -17.559 -9.074 -3.208 1.00 94.38 116 GLY A CA 1
ATOM 942 C C . GLY A 1 116 ? -17.111 -9.658 -1.865 1.00 94.38 116 GLY A C 1
ATOM 943 O O . GLY A 1 116 ? -17.954 -10.031 -1.051 1.00 94.38 116 GLY A O 1
ATOM 944 N N . VAL A 1 117 ? -15.801 -9.740 -1.610 1.00 94.38 117 VAL A N 1
ATOM 945 C CA . VAL A 1 117 ? -15.241 -10.280 -0.365 1.00 94.38 117 VAL A CA 1
ATOM 946 C C . VAL A 1 117 ? -14.896 -9.129 0.572 1.00 94.38 117 VAL A C 1
ATOM 948 O O . VAL A 1 117 ? -14.212 -8.192 0.177 1.00 94.38 117 VAL A O 1
ATOM 951 N N . ARG A 1 118 ? -15.331 -9.204 1.832 1.00 96.19 118 ARG A N 1
ATOM 952 C CA . ARG A 1 118 ? -14.942 -8.250 2.883 1.00 96.19 118 ARG A CA 1
ATOM 953 C C . ARG A 1 118 ? -13.804 -8.843 3.714 1.00 96.19 118 ARG A C 1
ATOM 955 O O . ARG A 1 118 ? -14.086 -9.705 4.550 1.00 96.19 118 ARG A O 1
ATOM 962 N N . PRO A 1 119 ? -12.542 -8.439 3.484 1.00 97.00 119 PRO A N 1
ATOM 963 C CA . PRO A 1 119 ? -11.408 -9.064 4.145 1.00 97.00 119 PRO A CA 1
ATOM 964 C C . PRO A 1 119 ? -11.386 -8.744 5.640 1.00 97.00 119 PRO A C 1
ATOM 966 O O . PRO A 1 119 ? -11.697 -7.623 6.050 1.00 97.00 119 PRO A O 1
ATOM 969 N N . ARG A 1 120 ? -10.966 -9.719 6.449 1.00 98.00 120 ARG A N 1
ATOM 970 C CA . ARG A 1 120 ? -10.619 -9.532 7.858 1.00 98.00 120 ARG A CA 1
ATOM 971 C C . ARG A 1 120 ? -9.132 -9.226 7.953 1.00 98.00 120 ARG A C 1
ATOM 973 O O . ARG A 1 120 ? -8.304 -9.987 7.451 1.00 98.00 120 ARG A O 1
ATOM 980 N N . ILE A 1 121 ? -8.793 -8.115 8.593 1.00 98.56 121 ILE A N 1
ATOM 981 C CA . ILE A 1 121 ? -7.420 -7.620 8.673 1.00 98.56 121 ILE A CA 1
ATOM 982 C C . ILE A 1 121 ? -7.039 -7.255 10.101 1.00 98.56 121 ILE A C 1
ATOM 984 O O . ILE A 1 121 ? -7.901 -7.001 10.945 1.00 98.56 121 ILE A O 1
ATOM 988 N N . ARG A 1 122 ? -5.732 -7.175 10.331 1.00 98.56 122 ARG A N 1
ATOM 989 C CA . ARG A 1 122 ? -5.115 -6.559 11.500 1.00 98.56 122 ARG A CA 1
ATOM 990 C C . ARG A 1 122 ? -4.322 -5.335 11.065 1.00 98.56 122 ARG A C 1
ATOM 992 O O . ARG A 1 122 ? -3.588 -5.390 10.081 1.00 98.56 122 ARG A O 1
ATOM 999 N N . VAL A 1 123 ? -4.467 -4.247 11.807 1.00 98.44 123 VAL A N 1
ATOM 1000 C CA . VAL A 1 123 ? -3.755 -2.988 11.594 1.00 98.44 123 VAL A CA 1
ATOM 1001 C C . VAL A 1 123 ? -2.954 -2.674 12.847 1.00 98.44 123 VAL A C 1
ATOM 1003 O O . VAL A 1 123 ? -3.505 -2.652 13.945 1.00 98.44 123 VAL A O 1
ATOM 1006 N N . GLU A 1 124 ? -1.668 -2.406 12.671 1.00 98.44 124 GLU A N 1
ATOM 1007 C CA . GLU A 1 124 ? -0.800 -1.804 13.679 1.00 98.44 124 GLU A CA 1
ATOM 1008 C C . GLU A 1 124 ? -0.402 -0.411 13.202 1.00 98.44 124 GLU A C 1
ATOM 1010 O O . GLU A 1 124 ? -0.132 -0.188 12.016 1.00 98.44 124 GLU A O 1
ATOM 1015 N N . GLY A 1 125 ? -0.388 0.538 14.127 1.00 97.50 125 GLY A N 1
ATOM 1016 C CA . GLY A 1 125 ? 0.008 1.900 13.824 1.00 97.50 125 GLY A CA 1
ATOM 1017 C C . GLY A 1 125 ? -0.197 2.822 15.007 1.00 97.50 125 GLY A C 1
ATOM 1018 O O . GLY A 1 125 ? -0.044 2.418 16.162 1.00 97.50 125 GLY A O 1
ATOM 1019 N N . ARG A 1 126 ? -0.573 4.070 14.733 1.00 97.62 126 ARG A N 1
ATOM 1020 C CA . ARG A 1 126 ? -0.751 5.099 15.762 1.00 97.62 126 ARG A CA 1
ATOM 1021 C C . ARG A 1 126 ? -2.086 5.803 15.629 1.00 97.62 126 ARG A C 1
ATOM 1023 O O . ARG A 1 126 ? -2.569 6.049 14.530 1.00 97.62 126 ARG A O 1
ATOM 1030 N N . ASN A 1 127 ? -2.668 6.175 16.762 1.00 97.25 127 ASN A N 1
ATOM 1031 C CA . ASN A 1 127 ? -3.820 7.064 16.782 1.00 97.25 127 ASN A CA 1
ATOM 1032 C C . ASN A 1 127 ? -3.391 8.476 16.353 1.00 97.25 127 ASN A C 1
ATOM 1034 O O . ASN A 1 127 ? -2.522 9.069 16.992 1.00 97.25 127 ASN A O 1
ATOM 1038 N N . THR A 1 128 ? -4.031 9.033 15.326 1.00 96.38 128 THR A N 1
ATOM 1039 C CA . THR A 1 128 ? -3.638 10.314 14.711 1.00 96.38 128 THR A CA 1
ATOM 1040 C C . THR A 1 128 ? -3.660 11.487 15.695 1.00 96.38 128 THR A C 1
ATOM 1042 O O . THR A 1 128 ? -2.826 12.381 15.620 1.00 96.38 128 THR A O 1
ATOM 1045 N N . ARG A 1 129 ? -4.583 11.482 16.667 1.00 94.75 129 ARG A N 1
ATOM 1046 C CA . ARG A 1 129 ? -4.744 12.587 17.630 1.00 94.75 129 ARG A CA 1
ATOM 1047 C C . ARG A 1 129 ? -3.753 12.535 18.784 1.00 94.75 129 ARG A C 1
ATOM 1049 O O . ARG A 1 129 ? -3.348 13.570 19.296 1.00 94.75 129 ARG A O 1
ATOM 1056 N N . THR A 1 130 ? -3.435 11.333 19.255 1.00 95.94 130 THR A N 1
ATOM 1057 C CA . THR A 1 130 ? -2.644 11.142 20.483 1.00 95.94 130 THR A CA 1
ATOM 1058 C C . THR A 1 130 ? -1.222 10.667 20.217 1.00 95.94 130 THR A C 1
ATOM 1060 O O . THR A 1 130 ? -0.415 10.642 21.141 1.00 95.94 130 THR 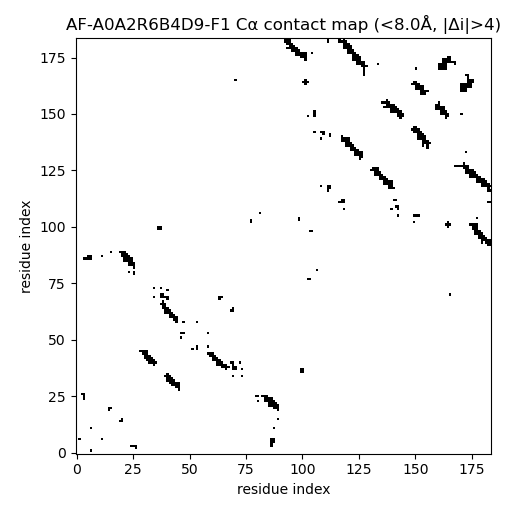A O 1
ATOM 1063 N N . GLY A 1 131 ? -0.926 10.219 18.994 1.00 95.50 131 GLY A N 1
ATOM 1064 C CA . GLY A 1 131 ? 0.338 9.583 18.624 1.00 95.50 131 GLY A CA 1
ATOM 1065 C C . GLY A 1 131 ? 0.579 8.220 19.282 1.00 95.50 131 GLY A C 1
ATOM 1066 O O . GLY A 1 131 ? 1.599 7.591 19.017 1.00 95.50 131 GLY A O 1
ATOM 1067 N N . LYS A 1 132 ? -0.329 7.737 20.141 1.00 97.75 132 LYS A N 1
ATOM 1068 C CA . LYS A 1 132 ? -0.135 6.482 20.874 1.00 97.75 132 LYS A CA 1
ATOM 1069 C C . LYS A 1 132 ? -0.249 5.273 19.940 1.00 97.75 132 LYS A C 1
ATOM 1071 O O . LYS A 1 132 ? -1.129 5.284 19.072 1.00 97.75 132 LYS A O 1
ATOM 1076 N N . PRO A 1 133 ? 0.572 4.225 20.147 1.00 98.25 133 PRO A N 1
ATOM 1077 C CA . PRO A 1 133 ? 0.424 2.965 19.435 1.00 98.25 133 PRO A CA 1
ATOM 1078 C C . PRO A 1 133 ? -0.983 2.391 19.599 1.00 98.25 133 PRO A C 1
ATOM 1080 O O . PRO A 1 133 ? -1.575 2.464 20.679 1.00 98.25 133 PRO A O 1
ATOM 1083 N N . ILE A 1 134 ? -1.508 1.813 18.526 1.00 97.62 134 ILE A N 1
ATOM 1084 C CA . ILE A 1 134 ? -2.807 1.155 18.504 1.00 97.62 134 ILE A CA 1
ATOM 1085 C C . ILE A 1 134 ? -2.742 -0.084 17.616 1.00 97.62 134 ILE A C 1
ATOM 1087 O O . ILE A 1 134 ? -2.075 -0.096 16.580 1.00 97.62 134 ILE A O 1
ATOM 1091 N N . GLN A 1 135 ? -3.461 -1.122 18.030 1.00 98.19 135 GLN A N 1
ATOM 1092 C CA . GLN A 1 135 ? -3.667 -2.326 17.244 1.00 98.19 135 GLN A CA 1
ATOM 1093 C C . GLN A 1 135 ? -5.165 -2.577 17.124 1.00 98.19 135 GLN A C 1
ATOM 1095 O O . GLN A 1 135 ? -5.886 -2.567 18.123 1.00 98.19 135 GLN A O 1
ATOM 1100 N N . LEU A 1 136 ? -5.627 -2.770 15.895 1.00 98.00 136 LEU A N 1
ATOM 1101 C CA . LEU A 1 136 ? -7.026 -3.005 15.571 1.00 98.00 136 LEU A CA 1
ATOM 1102 C C . LEU A 1 136 ? -7.152 -4.261 14.724 1.00 98.00 136 LEU A C 1
ATOM 1104 O O . LEU A 1 136 ? -6.275 -4.592 13.930 1.00 98.00 136 LEU A O 1
ATOM 1108 N N . GLU A 1 137 ? -8.275 -4.942 14.872 1.00 98.44 137 GLU A N 1
ATOM 1109 C CA . GLU A 1 137 ? -8.635 -6.093 14.060 1.00 98.44 137 GLU A CA 1
ATOM 1110 C C . GLU A 1 137 ? -10.105 -5.956 13.676 1.00 98.44 137 GLU A C 1
ATOM 1112 O O . GLU A 1 137 ? -10.923 -5.527 14.492 1.00 98.44 137 GLU A O 1
ATOM 1117 N N . GLY A 1 138 ? -10.442 -6.271 12.430 1.00 98.19 138 GLY A N 1
ATOM 1118 C CA . GLY A 1 138 ? -11.788 -6.021 11.934 1.00 98.19 138 GLY A CA 1
ATOM 1119 C C . GLY A 1 138 ? -11.988 -6.408 10.480 1.00 98.19 138 GLY A C 1
ATOM 1120 O O . GLY A 1 138 ? -11.079 -6.931 9.834 1.00 98.19 138 GLY A O 1
ATOM 1121 N N . LYS A 1 139 ? -13.192 -6.150 9.967 1.00 98.38 139 LYS A N 1
ATOM 1122 C CA . LYS A 1 139 ? -13.536 -6.337 8.554 1.00 98.38 139 LYS A CA 1
ATOM 1123 C C . LYS A 1 139 ? -13.445 -5.017 7.809 1.00 98.38 139 LYS A C 1
ATOM 1125 O O . LYS A 1 139 ? -13.966 -4.010 8.277 1.00 98.38 139 LYS A O 1
ATOM 1130 N N . VAL A 1 140 ? -12.822 -5.025 6.639 1.00 98.44 140 VAL A N 1
ATOM 1131 C CA . VAL A 1 140 ? -12.810 -3.846 5.767 1.00 98.44 140 VAL A CA 1
ATOM 1132 C C . VAL A 1 140 ? -14.168 -3.731 5.091 1.00 98.44 140 VAL A C 1
ATOM 1134 O O . VAL A 1 140 ? -14.650 -4.693 4.486 1.00 98.44 140 VAL A O 1
ATOM 1137 N N . LEU A 1 141 ? -14.798 -2.568 5.235 1.00 97.88 141 LEU A N 1
ATOM 1138 C CA . LEU A 1 141 ? -16.111 -2.292 4.657 1.00 97.88 141 LEU A CA 1
ATOM 1139 C C . LEU A 1 141 ? -16.005 -1.604 3.302 1.00 97.88 141 LEU A C 1
ATOM 1141 O O . LEU A 1 141 ? -16.723 -1.989 2.381 1.00 97.88 141 LEU A O 1
ATOM 1145 N N . ASP A 1 142 ? -15.121 -0.614 3.205 1.00 97.25 142 ASP A N 1
ATOM 1146 C CA . ASP A 1 142 ? -14.945 0.210 2.015 1.00 97.25 142 ASP A CA 1
ATOM 1147 C C . ASP A 1 142 ? -13.518 0.773 1.930 1.00 97.25 142 ASP A C 1
ATOM 1149 O 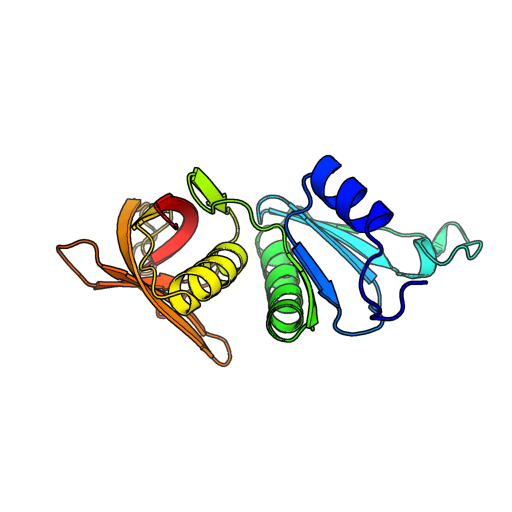O . ASP A 1 142 ? -12.765 0.760 2.911 1.00 97.25 142 ASP A O 1
ATOM 1153 N N . THR A 1 143 ? -13.149 1.254 0.746 1.00 97.12 143 THR A N 1
ATOM 1154 C CA . THR A 1 143 ? -11.868 1.899 0.445 1.00 97.12 143 THR A CA 1
ATOM 1155 C C . THR A 1 143 ? -12.107 3.217 -0.269 1.00 97.12 143 THR A C 1
ATOM 1157 O O . THR A 1 143 ? -12.828 3.247 -1.265 1.00 97.12 143 THR A O 1
ATOM 1160 N N . ARG A 1 144 ? -11.425 4.277 0.163 1.00 94.75 144 ARG A N 1
ATOM 1161 C CA . ARG A 1 144 ? -11.497 5.606 -0.438 1.00 94.75 144 ARG A CA 1
ATOM 1162 C C . ARG A 1 144 ? -10.165 5.978 -1.080 1.00 94.75 144 ARG A C 1
ATOM 1164 O O . ARG A 1 144 ? -9.121 5.947 -0.431 1.00 94.75 144 ARG A O 1
ATOM 1171 N N . ILE A 1 145 ? -10.217 6.310 -2.368 1.00 90.62 145 ILE A N 1
ATOM 1172 C CA . ILE A 1 145 ? -9.079 6.779 -3.166 1.00 90.62 145 ILE A CA 1
ATOM 1173 C C . ILE A 1 145 ? -9.568 7.999 -3.949 1.00 90.62 145 ILE A C 1
ATOM 1175 O O . ILE A 1 145 ? -10.050 7.873 -5.074 1.00 90.62 145 ILE A O 1
ATOM 1179 N N . GLU A 1 146 ? -9.503 9.172 -3.326 1.00 85.69 146 GLU A N 1
ATOM 1180 C CA . GLU A 1 146 ? -10.023 10.424 -3.883 1.00 85.69 146 GLU A CA 1
ATOM 1181 C C . GLU A 1 146 ? -9.074 11.573 -3.556 1.00 85.69 146 GLU A C 1
ATOM 1183 O O . GLU A 1 146 ? -8.742 11.774 -2.391 1.00 85.69 146 GLU A O 1
ATOM 1188 N N . GLU A 1 147 ? -8.670 12.339 -4.574 1.00 79.69 147 GLU A N 1
ATOM 1189 C CA . GLU A 1 147 ? -7.742 13.471 -4.432 1.00 79.69 147 GLU A CA 1
ATOM 1190 C C . GLU A 1 147 ? -6.460 13.074 -3.666 1.00 79.69 147 GLU A C 1
ATOM 1192 O O . GLU A 1 147 ? -5.616 12.348 -4.196 1.00 79.69 147 GLU A O 1
ATOM 1197 N N . GLU A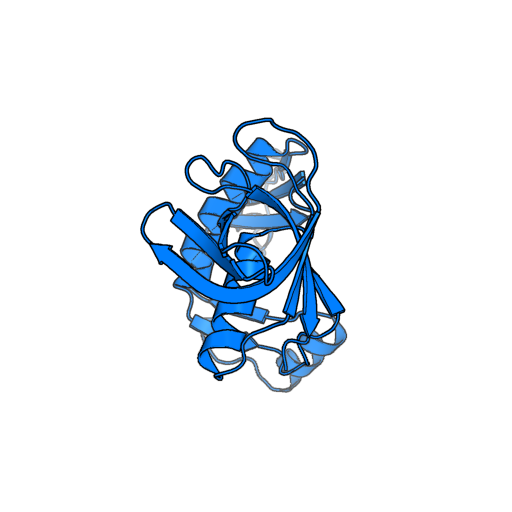 1 148 ? -6.353 13.526 -2.415 1.00 80.56 148 GLU A N 1
ATOM 1198 C CA . GLU A 1 148 ? -5.240 13.319 -1.485 1.00 80.56 148 GLU A CA 1
ATOM 1199 C C . GLU A 1 148 ? -5.592 12.369 -0.323 1.00 80.56 148 GLU A C 1
ATOM 1201 O O . GLU A 1 148 ? -4.777 12.130 0.569 1.00 80.56 148 GLU A O 1
ATOM 1206 N N . VAL A 1 149 ? -6.799 11.795 -0.326 1.00 87.19 149 VAL A N 1
ATOM 1207 C CA . VAL A 1 149 ? -7.305 10.908 0.727 1.00 87.19 149 VAL A CA 1
ATOM 1208 C C . VAL A 1 149 ? -7.203 9.451 0.278 1.00 87.19 149 VAL A C 1
ATOM 1210 O O . VAL A 1 149 ? -7.844 9.021 -0.686 1.00 87.19 149 VAL A O 1
ATOM 1213 N N . TYR A 1 150 ? -6.399 8.683 1.016 1.00 93.69 150 TYR A N 1
ATOM 1214 C CA . TYR A 1 150 ? -6.132 7.262 0.786 1.00 93.69 150 TYR A CA 1
ATOM 1215 C C . TYR A 1 150 ? -6.439 6.480 2.066 1.00 93.69 150 TYR A C 1
ATOM 1217 O O . TYR A 1 150 ? -5.549 6.238 2.887 1.00 93.69 150 TYR A O 1
ATOM 1225 N N . SER A 1 151 ? -7.693 6.072 2.240 1.00 97.25 151 SER A N 1
ATOM 1226 C CA . SER A 1 151 ? -8.161 5.446 3.479 1.00 97.25 151 SER A CA 1
ATOM 1227 C C . SER A 1 151 ? -8.996 4.194 3.238 1.00 97.25 151 SER A C 1
ATOM 1229 O O . SER A 1 151 ? -9.453 3.912 2.129 1.00 97.25 151 SER A O 1
ATOM 1231 N N . PHE A 1 152 ? -9.202 3.420 4.296 1.00 98.25 152 PHE A N 1
ATOM 1232 C CA . PHE A 1 152 ? -10.226 2.385 4.327 1.00 98.25 152 PHE A CA 1
ATOM 1233 C C . PHE A 1 152 ? -10.972 2.398 5.659 1.00 98.25 152 PHE A C 1
ATOM 1235 O O . PHE A 1 152 ? -10.402 2.724 6.705 1.00 98.25 152 PHE A O 1
ATOM 1242 N N . THR A 1 153 ? -12.237 1.985 5.617 1.00 98.44 153 THR A N 1
ATOM 1243 C CA . THR A 1 153 ? -13.089 1.874 6.802 1.00 98.44 153 THR A CA 1
ATOM 1244 C C . THR A 1 153 ? -12.994 0.464 7.377 1.00 98.44 153 THR A C 1
ATOM 1246 O O . THR A 1 153 ? -13.326 -0.521 6.708 1.00 98.44 153 THR A O 1
ATOM 1249 N N . LEU A 1 154 ? -12.570 0.361 8.635 1.00 98.56 154 L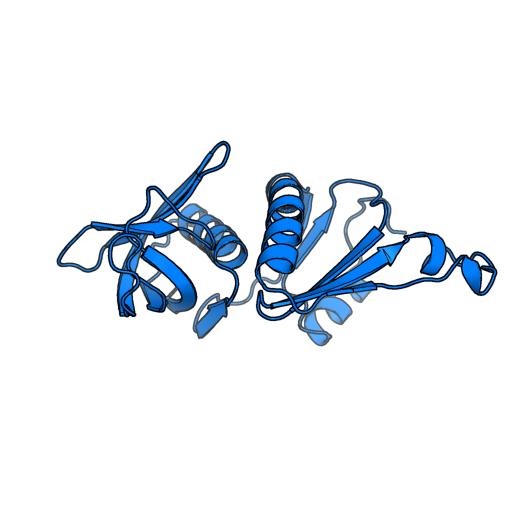EU A N 1
ATOM 1250 C CA . LEU A 1 154 ? -12.467 -0.888 9.383 1.00 98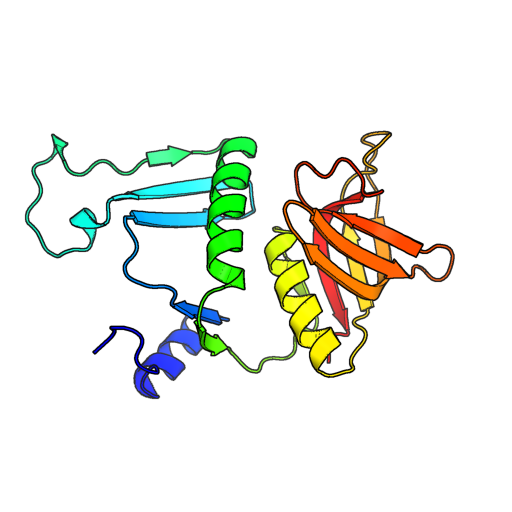.56 154 LEU A CA 1
ATOM 1251 C C . LEU A 1 154 ? -13.611 -1.010 10.396 1.00 98.56 154 LEU A C 1
ATOM 1253 O O . LEU A 1 154 ? -13.728 -0.197 11.311 1.00 98.56 154 LEU A O 1
ATOM 1257 N N . ASP A 1 155 ? -14.411 -2.065 10.279 1.00 98.44 155 ASP A N 1
ATOM 1258 C CA . ASP A 1 155 ? -15.382 -2.462 11.296 1.00 98.44 155 ASP A CA 1
ATOM 1259 C C . ASP A 1 155 ? -14.734 -3.403 12.313 1.00 98.44 155 ASP A C 1
ATOM 1261 O O . ASP A 1 155 ? -14.445 -4.567 12.024 1.00 98.44 155 ASP A O 1
ATOM 1265 N N . THR A 1 156 ? -14.511 -2.887 13.520 1.00 97.81 156 THR A N 1
ATOM 1266 C CA . THR A 1 156 ? -13.927 -3.635 14.647 1.00 97.81 156 THR A CA 1
ATOM 1267 C C . THR A 1 156 ? -14.963 -4.450 15.433 1.00 97.81 156 THR A C 1
ATOM 1269 O O . THR A 1 156 ? -14.633 -5.066 16.446 1.00 97.81 156 THR A O 1
ATOM 1272 N N . GLY A 1 157 ? -16.241 -4.394 15.042 1.00 97.25 157 GLY A N 1
ATOM 1273 C CA . GLY A 1 157 ? -17.385 -4.906 15.800 1.00 97.25 157 GLY A CA 1
ATOM 1274 C C . GLY A 1 157 ? -17.819 -4.007 16.965 1.00 97.25 157 GLY A C 1
ATOM 1275 O O . GLY A 1 157 ? -18.909 -4.187 17.501 1.00 97.25 157 GLY A O 1
ATOM 1276 N N . LYS A 1 158 ? -16.989 -3.032 17.364 1.00 95.50 158 LYS A N 1
ATOM 1277 C CA . LYS A 1 158 ? -17.299 -2.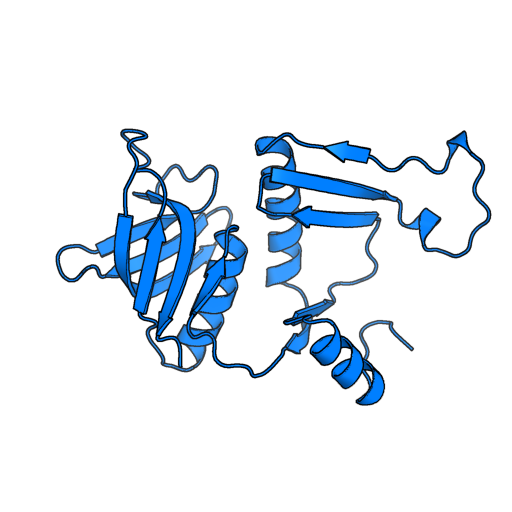032 18.406 1.00 95.50 158 LYS A CA 1
ATOM 1278 C C . LYS A 1 158 ? -17.459 -0.624 17.843 1.00 95.50 158 LYS A C 1
ATOM 1280 O O . LYS A 1 158 ? -18.215 0.173 18.386 1.00 95.50 158 LYS A O 1
ATOM 1285 N N . ALA A 1 159 ? -16.707 -0.314 16.795 1.00 96.31 159 ALA A N 1
ATOM 1286 C CA . ALA A 1 159 ? -16.695 0.979 16.135 1.00 96.31 159 ALA A CA 1
ATOM 1287 C C . ALA A 1 159 ? -16.232 0.831 14.685 1.00 96.31 159 ALA A C 1
ATOM 1289 O O . ALA A 1 159 ? -15.453 -0.075 14.361 1.00 96.31 159 ALA A O 1
ATOM 1290 N N . LEU A 1 160 ? -16.669 1.779 13.860 1.00 98.12 160 LEU A N 1
ATOM 1291 C CA . LEU A 1 160 ? -16.106 2.022 12.541 1.00 98.12 160 LEU A CA 1
ATOM 1292 C C . LEU A 1 160 ? -14.905 2.952 12.691 1.00 98.12 160 LEU A C 1
ATOM 1294 O O . LEU A 1 160 ? -15.000 3.993 13.343 1.00 98.12 160 LEU A O 1
ATOM 1298 N N . VAL A 1 161 ? -13.775 2.555 12.118 1.00 98.00 161 VAL A N 1
ATOM 1299 C CA . VAL A 1 161 ? -12.514 3.287 12.225 1.00 98.00 161 VAL A CA 1
ATOM 1300 C C . VAL A 1 161 ? -11.982 3.579 10.832 1.00 98.00 161 VAL A C 1
ATOM 1302 O O . VAL A 1 161 ? -11.728 2.658 10.060 1.00 98.00 161 VAL A O 1
ATOM 1305 N N . GLU A 1 162 ? -11.770 4.857 10.535 1.00 98.00 162 GLU A N 1
ATOM 1306 C CA . GLU A 1 162 ? -11.050 5.286 9.336 1.00 98.00 162 GLU A CA 1
ATOM 1307 C C . GLU A 1 162 ? -9.545 5.110 9.539 1.00 98.00 162 GLU A C 1
ATOM 1309 O O . GLU A 1 162 ? -8.977 5.616 10.518 1.00 98.00 162 GLU A O 1
ATOM 1314 N N . VAL A 1 163 ? -8.910 4.402 8.607 1.00 98.44 163 VAL A N 1
ATOM 1315 C CA . VAL A 1 163 ? -7.482 4.083 8.633 1.00 98.44 163 VAL A CA 1
ATOM 1316 C C . VAL A 1 163 ? -6.802 4.664 7.398 1.00 98.44 163 VAL A C 1
ATOM 1318 O O . VAL A 1 163 ? -7.075 4.242 6.273 1.00 98.44 163 VAL A O 1
ATOM 1321 N N . GLY A 1 164 ? -5.895 5.612 7.621 1.00 97.12 164 GLY A N 1
ATOM 1322 C CA . GLY A 1 164 ? -5.080 6.252 6.595 1.00 97.12 164 GLY A CA 1
ATOM 1323 C C . GLY A 1 164 ? -3.639 5.740 6.593 1.00 97.12 164 GLY A C 1
ATOM 1324 O O . GLY A 1 164 ? -3.240 4.917 7.423 1.00 97.12 164 GLY A O 1
ATOM 1325 N N . GLY A 1 165 ? -2.858 6.208 5.623 1.00 94.12 165 GLY A N 1
ATOM 1326 C CA . GLY A 1 165 ? -1.425 5.925 5.524 1.00 94.12 165 GLY A CA 1
ATOM 1327 C C . GLY A 1 165 ? -0.550 6.903 6.305 1.00 94.12 165 GLY A C 1
ATOM 1328 O O . GLY A 1 165 ? -1.025 7.647 7.162 1.00 94.12 165 GLY A O 1
ATOM 1329 N N . GLU A 1 166 ? 0.747 6.903 5.994 1.00 90.69 166 GLU A N 1
ATOM 1330 C CA . GLU A 1 166 ? 1.678 7.911 6.509 1.00 90.69 166 GLU A CA 1
ATOM 1331 C C . GLU A 1 166 ? 1.150 9.323 6.210 1.00 90.69 166 GLU A C 1
ATOM 1333 O O . GLU A 1 166 ? 0.567 9.556 5.149 1.00 90.69 166 GLU A O 1
ATOM 1338 N N . ASN A 1 167 ? 1.341 10.249 7.154 1.00 88.12 167 ASN A N 1
ATOM 1339 C CA . ASN A 1 167 ? 0.826 11.621 7.093 1.00 88.12 167 ASN A CA 1
ATOM 1340 C C . ASN A 1 167 ? -0.710 11.752 7.072 1.00 88.12 167 ASN A C 1
ATOM 1342 O O . ASN A 1 167 ? -1.219 12.820 6.740 1.00 88.12 167 ASN A O 1
ATOM 1346 N N . ALA A 1 168 ? -1.463 10.716 7.461 1.00 91.75 168 ALA A N 1
ATOM 1347 C CA . ALA A 1 168 ? -2.904 10.844 7.672 1.00 91.75 168 ALA A CA 1
ATOM 1348 C C . ALA A 1 168 ? -3.220 11.925 8.724 1.00 91.75 168 ALA A C 1
ATOM 1350 O O . ALA A 1 168 ? -2.635 11.944 9.809 1.00 91.75 168 ALA A O 1
ATOM 1351 N N . LEU A 1 169 ? -4.156 12.819 8.392 1.00 89.00 169 LEU A N 1
ATOM 1352 C CA . LEU A 1 169 ? -4.568 13.951 9.237 1.00 89.00 169 LEU A CA 1
ATOM 1353 C C . LEU A 1 169 ? -6.042 13.879 9.641 1.00 89.00 169 LEU A C 1
ATOM 1355 O O . LEU A 1 169 ? -6.415 14.381 10.701 1.00 89.00 169 LEU A O 1
ATOM 1359 N N . VAL A 1 170 ? -6.883 13.283 8.792 1.00 91.69 170 VAL A N 1
ATOM 1360 C CA . VAL A 1 170 ? -8.343 13.258 8.970 1.00 91.69 170 VAL A CA 1
ATOM 1361 C C . VAL A 1 170 ? -8.825 11.917 9.518 1.00 91.69 170 VAL A C 1
ATOM 1363 O O . VAL A 1 170 ? -9.829 11.854 10.228 1.00 91.69 170 VAL A O 1
ATOM 1366 N N . GLU A 1 171 ? -8.089 10.847 9.230 1.00 96.31 171 GLU A N 1
ATOM 1367 C CA . GLU A 1 171 ? -8.354 9.492 9.683 1.00 96.31 171 GLU A CA 1
ATOM 1368 C C . GLU A 1 171 ? -8.017 9.315 11.167 1.00 96.31 171 GLU A C 1
ATOM 1370 O O . GLU A 1 171 ? -7.230 10.051 11.765 1.00 96.31 171 GLU A O 1
ATOM 1375 N N . THR A 1 172 ? -8.604 8.290 11.785 1.00 97.00 172 THR A N 1
ATOM 1376 C CA . THR A 1 172 ? -8.388 8.011 13.213 1.00 97.00 172 THR A CA 1
ATOM 1377 C C . THR A 1 172 ? -7.039 7.339 13.469 1.00 97.00 172 THR A C 1
ATOM 1379 O O . THR A 1 172 ? -6.469 7.492 14.555 1.00 97.00 172 THR A O 1
ATOM 1382 N N . VAL A 1 173 ? -6.540 6.586 12.485 1.00 98.12 173 VAL A N 1
ATOM 1383 C CA . VAL A 1 173 ? -5.317 5.788 12.589 1.00 98.12 173 VAL A CA 1
ATOM 1384 C C . VAL A 1 173 ? -4.397 6.050 11.402 1.00 98.12 173 VAL A C 1
ATOM 1386 O O . VAL A 1 173 ? -4.836 5.980 10.257 1.00 98.12 173 VAL A O 1
ATOM 1389 N N . ILE A 1 174 ? -3.114 6.262 11.699 1.00 97.31 174 ILE A N 1
ATOM 1390 C CA . ILE A 1 174 ? -1.996 6.161 10.755 1.00 97.31 174 ILE A CA 1
ATOM 1391 C C . ILE A 1 174 ? -1.518 4.707 10.787 1.00 97.31 174 ILE A C 1
ATOM 1393 O O . ILE A 1 174 ? -0.996 4.264 11.814 1.00 97.31 174 ILE A O 1
ATOM 1397 N N . ALA A 1 175 ? -1.720 3.953 9.707 1.00 97.50 175 ALA A N 1
ATOM 1398 C CA . ALA A 1 175 ? -1.282 2.562 9.626 1.00 97.50 175 ALA A CA 1
ATOM 1399 C C . ALA A 1 175 ? 0.207 2.451 9.281 1.00 97.50 175 ALA A C 1
ATOM 1401 O O . ALA A 1 175 ? 0.679 3.035 8.307 1.00 97.50 175 ALA A O 1
ATOM 1402 N N . GLU A 1 176 ? 0.919 1.625 10.042 1.00 95.62 176 GLU A N 1
ATOM 1403 C CA . GLU A 1 176 ? 2.334 1.299 9.823 1.00 95.62 176 GLU A CA 1
ATOM 1404 C C . GLU A 1 176 ? 2.512 -0.135 9.322 1.00 95.62 176 GLU A C 1
ATOM 1406 O O . GLU A 1 176 ? 3.470 -0.450 8.618 1.00 95.62 176 GLU A O 1
ATOM 1411 N N . ARG A 1 177 ? 1.565 -1.013 9.662 1.00 97.19 177 ARG A N 1
ATOM 1412 C CA . ARG A 1 177 ? 1.525 -2.393 9.193 1.00 97.19 177 ARG A CA 1
ATOM 1413 C C . ARG A 1 177 ? 0.081 -2.853 9.047 1.00 97.19 177 ARG A C 1
ATOM 1415 O O . ARG A 1 177 ? -0.734 -2.688 9.952 1.00 97.19 177 ARG A O 1
ATOM 1422 N N . VAL A 1 178 ? -0.224 -3.465 7.910 1.00 98.12 178 VAL A N 1
ATOM 1423 C CA . VAL A 1 178 ? -1.527 -4.063 7.611 1.00 98.12 178 VAL A CA 1
ATOM 1424 C C . VAL A 1 178 ? -1.327 -5.526 7.248 1.00 98.12 178 VAL A C 1
ATOM 1426 O O . VAL A 1 178 ? -0.579 -5.850 6.329 1.00 98.12 178 VAL A O 1
ATOM 1429 N N . GLU A 1 179 ? -2.006 -6.413 7.961 1.00 97.88 179 GLU A N 1
ATOM 1430 C CA . GLU A 1 179 ? -1.981 -7.852 7.729 1.00 97.88 179 GLU A CA 1
ATOM 1431 C C . GLU A 1 179 ? -3.369 -8.338 7.327 1.00 97.88 179 GLU A C 1
ATOM 1433 O O . GLU A 1 179 ? -4.347 -8.138 8.049 1.00 97.88 179 GLU A O 1
ATOM 1438 N N . ILE A 1 180 ? -3.458 -9.001 6.179 1.00 97.06 180 ILE A N 1
ATOM 1439 C CA . ILE A 1 180 ? -4.689 -9.641 5.723 1.00 97.06 180 ILE A CA 1
ATOM 1440 C C . ILE A 1 180 ? -4.770 -11.010 6.386 1.00 97.06 180 ILE A C 1
ATOM 1442 O O . ILE A 1 180 ? -4.015 -11.912 6.039 1.00 97.06 180 ILE A O 1
ATOM 1446 N N . LEU A 1 181 ? -5.684 -11.177 7.339 1.00 96.31 181 LEU A N 1
ATOM 1447 C CA . LEU A 1 181 ? -5.895 -12.454 8.022 1.00 96.31 181 LEU A CA 1
ATOM 1448 C C . LEU A 1 181 ? -6.710 -13.397 7.131 1.00 96.31 181 LEU A C 1
ATOM 1450 O O . LEU A 1 181 ? -6.340 -14.555 6.946 1.00 96.31 181 LEU A O 1
ATOM 1454 N N . GLU A 1 182 ? -7.781 -12.861 6.539 1.00 93.75 182 GLU A N 1
ATOM 1455 C CA . GLU A 1 182 ? -8.702 -13.556 5.638 1.00 93.75 182 GLU A CA 1
ATOM 1456 C C . GLU A 1 182 ? -9.093 -12.596 4.504 1.00 93.75 182 GLU A C 1
ATOM 1458 O O . GLU A 1 182 ? -9.637 -11.526 4.763 1.00 93.75 182 GLU A O 1
ATOM 1463 N N . GLY A 1 183 ? -8.816 -12.943 3.249 1.00 80.81 183 GLY A N 1
ATOM 1464 C CA . GLY A 1 183 ? -9.030 -12.071 2.087 1.00 80.81 183 GLY A CA 1
ATOM 1465 C C . GLY A 1 183 ? -9.538 -12.780 0.833 1.00 80.81 183 GLY A C 1
ATOM 1466 O O . GLY A 1 183 ? -9.488 -12.188 -0.245 1.00 80.81 183 GLY A O 1
ATOM 1467 N N . GLY A 1 184 ? -10.031 -14.014 0.980 1.00 68.44 184 GLY A N 1
ATOM 1468 C CA . GLY A 1 184 ? -10.421 -14.885 -0.132 1.00 68.44 184 GLY A CA 1
ATOM 1469 C C . GLY A 1 184 ? -9.308 -15.825 -0.576 1.00 68.44 184 GLY A C 1
ATOM 1470 O O . GLY A 1 184 ? -8.124 -15.408 -0.672 1.00 68.44 184 GLY A O 1
#

Nearest PDB structures (foldseek):
  2f5t-assembly1_X-2  TM=8.060E-01  e=1.613E-08  Thermococcus litoralis
  3qph-assembly1_A-2  TM=8.227E-01  e=4.641E-08  Pyrococcus furiosus
  6sj9-assembly2_B  TM=6.459E-01  e=1.633E+00  Paenarthrobacter aurescens
  4qqg-assembly3_C  TM=5.987E-01  e=1.633E+00  Homo sapiens
  7yt9-assembly1_A  TM=2.908E-01  e=7.969E+00  Arabidopsis thaliana